Protein AF-A0A924M228-F1 (afdb_monomer)

pLDDT: mean 79.21, std 20.16, range [33.88, 98.75]

Structure (mmCIF, N/CA/C/O backbone):
data_AF-A0A924M228-F1
#
_entry.id   AF-A0A924M228-F1
#
loop_
_atom_site.group_PDB
_atom_site.id
_atom_site.type_symbol
_atom_site.label_atom_id
_atom_site.label_alt_id
_atom_site.label_comp_id
_atom_site.label_asym_id
_atom_site.label_entity_id
_atom_site.label_seq_id
_atom_site.pdbx_PDB_ins_code
_atom_site.Cartn_x
_atom_site.Cartn_y
_atom_site.Cartn_z
_atom_site.occupancy
_atom_site.B_iso_or_equiv
_atom_site.auth_seq_id
_atom_site.auth_comp_id
_atom_site.auth_asym_id
_atom_site.auth_atom_id
_atom_site.pdbx_PDB_model_num
ATOM 1 N N . MET A 1 1 ? 47.072 -22.771 59.912 1.00 39.12 1 MET A N 1
ATOM 2 C CA . MET A 1 1 ? 46.779 -22.983 58.476 1.00 39.12 1 MET A CA 1
ATOM 3 C C . MET A 1 1 ? 45.267 -23.105 58.305 1.00 39.12 1 MET A C 1
ATOM 5 O O . MET A 1 1 ? 44.681 -23.910 59.012 1.00 39.12 1 MET A O 1
ATOM 9 N N . ARG A 1 2 ? 44.695 -22.337 57.359 1.00 44.91 2 ARG A N 1
ATOM 10 C CA . ARG A 1 2 ? 43.323 -22.395 56.794 1.00 44.91 2 ARG A CA 1
ATOM 11 C C . ARG A 1 2 ? 42.196 -21.600 57.500 1.00 44.91 2 ARG A C 1
ATOM 13 O O . ARG A 1 2 ? 41.482 -22.107 58.352 1.00 44.91 2 ARG A O 1
ATOM 20 N N . ASN A 1 3 ? 42.019 -20.359 57.030 1.00 42.84 3 ASN A N 1
ATOM 21 C CA . ASN A 1 3 ? 40.818 -19.518 57.164 1.00 42.84 3 ASN A CA 1
ATOM 22 C C . ASN A 1 3 ? 39.637 -20.098 56.358 1.00 42.84 3 ASN A C 1
ATOM 24 O O . ASN A 1 3 ? 39.860 -20.484 55.205 1.00 42.84 3 ASN A O 1
ATOM 28 N N . PRO A 1 4 ? 38.385 -20.046 56.846 1.00 53.81 4 PRO A N 1
ATOM 29 C CA . PRO A 1 4 ? 37.214 -20.119 55.983 1.00 53.81 4 PRO A CA 1
ATOM 30 C C . PRO A 1 4 ? 36.785 -18.702 55.570 1.00 53.81 4 PRO A C 1
ATOM 32 O O . PRO A 1 4 ? 36.437 -17.863 56.398 1.00 53.81 4 PRO A O 1
ATOM 35 N N . LYS A 1 5 ? 36.854 -18.421 54.266 1.00 41.59 5 LYS A N 1
ATOM 36 C CA . LYS A 1 5 ? 36.328 -17.189 53.669 1.00 41.59 5 LYS A CA 1
ATOM 37 C C . LYS A 1 5 ? 34.796 -17.224 53.711 1.00 41.59 5 LYS A C 1
ATOM 39 O O . LYS A 1 5 ? 34.193 -18.188 53.246 1.00 41.59 5 LYS A O 1
ATOM 44 N N . LEU A 1 6 ? 34.198 -16.163 54.249 1.00 42.25 6 LEU A N 1
ATOM 45 C CA . LEU A 1 6 ? 32.772 -15.859 54.163 1.00 42.25 6 LEU A CA 1
ATOM 46 C C . LEU A 1 6 ? 32.436 -15.538 52.694 1.00 42.25 6 LEU A C 1
ATOM 48 O O . LEU A 1 6 ? 32.915 -14.540 52.154 1.00 42.25 6 LEU A O 1
ATOM 52 N N . THR A 1 7 ? 31.653 -16.386 52.034 1.00 47.69 7 THR A N 1
ATOM 53 C CA . THR A 1 7 ? 31.134 -16.115 50.686 1.00 47.69 7 THR A CA 1
ATOM 54 C C . THR A 1 7 ? 29.852 -15.298 50.810 1.00 47.69 7 THR A C 1
ATOM 56 O O . THR A 1 7 ? 28.835 -15.798 51.283 1.00 47.69 7 THR A O 1
ATOM 59 N N . VAL A 1 8 ? 29.907 -14.036 50.389 1.00 46.47 8 VAL A N 1
ATOM 60 C CA . VAL A 1 8 ? 28.741 -13.157 50.228 1.00 46.47 8 VAL A CA 1
ATOM 61 C C . VAL A 1 8 ? 28.020 -13.545 48.933 1.00 46.47 8 VAL A C 1
ATOM 63 O O . VAL A 1 8 ? 28.601 -13.447 47.855 1.00 46.47 8 VAL A O 1
ATOM 66 N N . PHE A 1 9 ? 26.759 -13.973 49.021 1.00 44.47 9 PHE A N 1
ATOM 67 C CA . PHE A 1 9 ? 25.868 -14.092 47.863 1.00 44.47 9 PHE A CA 1
ATOM 68 C C . PHE A 1 9 ? 25.223 -12.722 47.604 1.00 44.47 9 PHE A C 1
ATOM 70 O O . PHE A 1 9 ? 24.271 -12.341 48.282 1.00 44.47 9 PHE A O 1
ATOM 77 N N . LEU A 1 10 ? 25.745 -11.962 46.635 1.00 49.47 10 LEU A N 1
ATOM 78 C CA . LEU A 1 10 ? 25.004 -10.843 46.050 1.00 49.47 10 LEU A CA 1
ATOM 79 C C . LEU A 1 10 ? 23.907 -11.422 45.147 1.00 49.47 10 LEU A C 1
ATOM 81 O O . LEU A 1 10 ? 24.190 -11.954 44.075 1.00 49.47 10 LEU A O 1
ATOM 85 N N . GLY A 1 11 ? 22.655 -11.329 45.591 1.00 42.03 11 GLY A N 1
ATOM 86 C CA . GLY A 1 11 ? 21.488 -11.603 44.760 1.00 42.03 11 GLY A CA 1
ATOM 87 C C . GLY A 1 11 ? 21.378 -10.556 43.656 1.00 42.03 11 GLY A C 1
ATOM 88 O O . GLY A 1 11 ? 20.970 -9.425 43.907 1.00 42.03 11 GLY A O 1
ATOM 89 N N . PHE A 1 12 ? 21.760 -10.923 42.436 1.00 49.16 12 PHE A N 1
ATOM 90 C CA . PHE A 1 12 ? 21.536 -10.109 41.248 1.00 49.16 12 PHE A CA 1
ATOM 91 C C . PHE A 1 12 ? 20.177 -10.495 40.659 1.00 49.16 12 PHE A C 1
ATOM 93 O O . PHE A 1 12 ? 20.069 -11.431 39.868 1.00 49.16 12 PHE A O 1
ATOM 100 N N . THR A 1 13 ? 19.112 -9.815 41.082 1.00 49.97 13 THR A N 1
ATOM 101 C CA . THR A 1 13 ? 17.801 -9.957 40.439 1.00 49.97 13 THR A CA 1
ATOM 102 C C . THR A 1 13 ? 17.871 -9.269 39.079 1.00 49.97 13 THR A C 1
ATOM 104 O O . THR A 1 13 ? 17.661 -8.063 38.964 1.00 49.97 13 THR A O 1
ATOM 107 N N . ALA A 1 14 ? 18.207 -10.026 38.036 1.00 56.59 14 ALA A N 1
ATOM 108 C CA . ALA A 1 14 ? 18.056 -9.573 36.663 1.00 56.59 14 ALA A CA 1
ATOM 109 C C . ALA A 1 14 ? 16.555 -9.466 36.352 1.00 56.59 14 ALA A C 1
ATOM 111 O O . ALA A 1 14 ? 15.878 -10.470 36.130 1.00 56.59 14 ALA A O 1
ATOM 112 N N . LEU A 1 15 ? 16.021 -8.243 36.360 1.00 52.47 15 LEU A N 1
ATOM 113 C CA . LEU A 1 15 ? 14.708 -7.951 35.797 1.00 52.47 15 LEU A CA 1
ATOM 114 C C . LEU A 1 15 ? 14.820 -8.095 34.271 1.00 52.47 15 LEU A C 1
ATOM 116 O O . LEU A 1 15 ? 15.209 -7.161 33.574 1.00 52.47 15 LEU A O 1
ATOM 120 N N . LEU A 1 16 ? 14.537 -9.290 33.753 1.00 53.97 16 LEU A N 1
ATOM 121 C CA . LEU A 1 16 ? 14.408 -9.532 32.318 1.00 53.97 16 LEU A CA 1
ATOM 122 C C . LEU A 1 16 ? 13.168 -8.784 31.814 1.00 53.97 16 LEU A C 1
ATOM 124 O O . LEU A 1 16 ? 12.043 -9.270 31.919 1.00 53.97 16 LEU A O 1
ATOM 128 N N . ALA A 1 17 ? 13.368 -7.578 31.286 1.00 54.66 17 ALA A N 1
ATOM 129 C CA . ALA A 1 17 ? 12.351 -6.894 30.508 1.00 54.66 17 ALA A CA 1
ATOM 130 C C . ALA A 1 17 ? 12.123 -7.689 29.213 1.00 54.66 17 ALA A C 1
ATOM 132 O O . ALA A 1 17 ? 12.941 -7.661 28.294 1.00 54.66 17 ALA A O 1
ATOM 133 N N . PHE A 1 18 ? 11.013 -8.422 29.147 1.00 47.59 18 PHE A N 1
ATOM 134 C CA . PHE A 1 18 ? 10.527 -9.010 27.905 1.00 47.59 18 PHE A CA 1
ATOM 135 C C . PHE A 1 18 ? 10.001 -7.883 27.013 1.00 47.59 18 PHE A C 1
ATOM 137 O O . PHE A 1 18 ? 8.820 -7.542 27.048 1.00 47.59 18 PHE A O 1
ATOM 144 N N . PHE A 1 19 ? 10.877 -7.286 26.207 1.00 47.81 19 PHE A N 1
ATOM 145 C CA . PHE A 1 19 ? 10.437 -6.493 25.066 1.00 47.81 19 PHE A CA 1
ATOM 146 C C . PHE A 1 19 ? 9.817 -7.459 24.054 1.00 47.81 19 PHE A C 1
ATOM 148 O O . PHE A 1 19 ? 10.516 -8.085 23.260 1.00 47.81 19 PHE A O 1
ATOM 155 N N . SER A 1 20 ? 8.495 -7.635 24.110 1.00 50.59 20 SER A N 1
ATOM 156 C CA . SER A 1 20 ? 7.778 -8.254 23.000 1.00 50.59 20 SER A CA 1
ATOM 157 C C . SER A 1 20 ? 7.936 -7.311 21.812 1.00 50.59 20 SER A C 1
ATOM 159 O O . SER A 1 20 ? 7.416 -6.195 21.841 1.00 50.59 20 SER A O 1
ATOM 161 N N . ALA A 1 21 ? 8.714 -7.713 20.804 1.00 56.12 21 ALA A N 1
ATOM 162 C CA . ALA A 1 21 ? 8.741 -7.002 19.536 1.00 56.12 21 ALA A CA 1
ATOM 163 C C . ALA A 1 21 ? 7.290 -6.912 19.054 1.00 56.12 21 ALA A C 1
ATOM 165 O O . ALA A 1 21 ? 6.637 -7.944 18.873 1.00 56.12 21 ALA A O 1
ATOM 166 N N . ALA A 1 22 ? 6.759 -5.692 18.943 1.00 57.94 22 ALA A N 1
ATOM 167 C CA . ALA A 1 22 ? 5.385 -5.492 18.513 1.00 57.94 22 ALA A CA 1
ATOM 168 C C . ALA A 1 22 ? 5.188 -6.237 17.187 1.00 57.94 22 ALA A C 1
ATOM 170 O O . ALA A 1 22 ? 5.925 -6.019 16.226 1.00 57.94 22 ALA A O 1
ATOM 171 N N . ARG A 1 23 ? 4.237 -7.173 17.157 1.00 70.25 23 ARG A N 1
ATOM 172 C CA . ARG A 1 23 ? 3.981 -7.969 15.960 1.00 70.25 23 ARG A CA 1
ATOM 173 C C . ARG A 1 23 ? 3.503 -7.036 14.848 1.00 70.25 23 ARG A C 1
ATOM 175 O O . ARG A 1 23 ? 2.626 -6.207 15.080 1.00 70.25 23 ARG A O 1
ATOM 182 N N . ALA A 1 24 ? 4.055 -7.203 13.648 1.00 83.50 24 ALA A N 1
ATOM 183 C CA . ALA A 1 24 ? 3.569 -6.483 12.483 1.00 83.50 24 ALA A CA 1
ATOM 184 C C . ALA A 1 24 ? 2.107 -6.866 12.186 1.00 83.50 24 ALA A C 1
ATOM 186 O O . ALA A 1 24 ? 1.751 -8.047 12.122 1.00 83.50 24 ALA A O 1
ATOM 187 N N . GLU A 1 25 ? 1.275 -5.853 11.994 1.00 90.44 25 GLU A N 1
ATOM 188 C CA . GLU A 1 25 ? -0.132 -5.960 11.635 1.00 90.44 25 GLU A CA 1
ATOM 189 C C . GLU A 1 25 ? -0.312 -5.547 10.178 1.00 90.44 25 GLU A C 1
ATOM 191 O O . GLU A 1 25 ? 0.316 -4.599 9.715 1.00 90.44 25 GLU A O 1
ATOM 196 N N . THR A 1 26 ? -1.157 -6.273 9.451 1.00 92.88 26 THR A N 1
ATOM 197 C CA . THR A 1 26 ? -1.375 -6.083 8.013 1.00 92.88 26 THR A CA 1
ATOM 198 C C . THR A 1 26 ? -2.830 -5.739 7.754 1.00 92.88 26 THR A C 1
ATOM 200 O O . THR A 1 26 ? -3.731 -6.400 8.270 1.00 92.88 26 THR A O 1
ATOM 203 N N . TYR A 1 27 ? -3.066 -4.737 6.917 1.00 97.31 27 TYR A N 1
ATOM 204 C CA . TYR A 1 27 ? -4.391 -4.327 6.472 1.00 97.31 27 TYR A CA 1
ATOM 205 C C . TYR A 1 27 ? -4.383 -4.209 4.956 1.00 97.31 27 TYR A C 1
ATOM 207 O O . TYR A 1 27 ? -3.428 -3.675 4.400 1.00 97.31 27 TYR A O 1
ATOM 215 N N . THR A 1 28 ? -5.432 -4.681 4.287 1.00 98.06 28 THR A N 1
ATOM 216 C CA . THR A 1 28 ? -5.554 -4.572 2.827 1.00 98.06 28 THR A CA 1
ATOM 217 C C . THR A 1 28 ? -6.949 -4.113 2.424 1.00 98.06 28 THR A C 1
ATOM 219 O O . THR A 1 28 ? -7.928 -4.355 3.136 1.00 98.06 28 THR A O 1
ATOM 222 N N . GLY A 1 29 ? -7.042 -3.393 1.309 1.00 98.31 29 GLY A N 1
ATOM 223 C CA . GLY A 1 29 ? -8.293 -2.822 0.829 1.00 98.31 29 GLY A CA 1
ATOM 224 C C . GLY A 1 29 ? -8.189 -2.225 -0.567 1.00 98.31 29 GLY A C 1
ATOM 225 O O . GLY A 1 29 ? -7.194 -2.409 -1.267 1.00 98.31 29 GLY A O 1
ATOM 226 N N . LYS A 1 30 ? -9.234 -1.492 -0.954 1.00 98.44 30 LYS A N 1
ATOM 227 C CA . LYS A 1 30 ? -9.342 -0.809 -2.248 1.00 98.44 30 LYS A CA 1
ATOM 228 C C . LYS A 1 30 ? -9.487 0.700 -2.044 1.00 98.44 30 LYS A C 1
ATOM 230 O O . LYS A 1 30 ? -10.071 1.133 -1.046 1.00 98.44 30 LYS A O 1
ATOM 235 N N . LEU A 1 31 ? -8.969 1.472 -2.995 1.00 98.25 31 LEU A N 1
ATOM 236 C CA . LEU A 1 31 ? -9.262 2.896 -3.139 1.00 98.25 31 LEU A CA 1
ATOM 237 C C . LEU A 1 31 ? -10.595 3.052 -3.869 1.00 98.25 31 LEU A C 1
ATOM 239 O O . LEU A 1 31 ? -10.777 2.545 -4.977 1.00 98.25 31 LEU A O 1
ATOM 243 N N . GLU A 1 32 ? -11.541 3.736 -3.235 1.00 98.12 32 GLU A N 1
ATOM 244 C CA . GLU A 1 32 ? -12.891 3.907 -3.757 1.00 98.12 32 GLU A CA 1
ATOM 245 C C . GLU A 1 32 ? -12.871 4.664 -5.097 1.00 98.12 32 GLU A C 1
ATOM 247 O O . GLU A 1 32 ? -12.205 5.691 -5.259 1.00 98.12 32 GLU A O 1
ATOM 252 N N . GLY A 1 33 ? -13.609 4.132 -6.077 1.00 96.94 33 GLY A N 1
ATOM 253 C CA . GLY A 1 33 ? -13.699 4.699 -7.425 1.00 96.94 33 GLY A CA 1
ATOM 254 C C . GLY A 1 33 ? -12.495 4.423 -8.332 1.00 96.94 33 GLY A C 1
ATOM 255 O O . GLY A 1 33 ? -12.364 5.086 -9.357 1.00 96.94 33 GLY A O 1
ATOM 256 N N . THR A 1 34 ? -11.619 3.476 -7.979 1.00 96.38 34 THR A N 1
ATOM 257 C CA . THR A 1 34 ? -10.430 3.117 -8.773 1.00 96.38 34 THR A CA 1
ATOM 258 C C . THR A 1 34 ? -10.209 1.603 -8.804 1.00 96.38 34 THR A C 1
ATOM 260 O O . THR A 1 34 ? -10.791 0.868 -8.005 1.00 96.38 34 THR A O 1
ATOM 263 N N . ASP A 1 35 ? -9.300 1.147 -9.668 1.00 95.81 35 ASP A N 1
ATOM 264 C CA . ASP A 1 35 ? -8.780 -0.228 -9.654 1.00 95.81 35 ASP A CA 1
ATOM 265 C C . ASP A 1 35 ? -7.617 -0.432 -8.666 1.00 95.81 35 ASP A C 1
ATOM 267 O O . ASP A 1 35 ? -7.061 -1.531 -8.575 1.00 95.81 35 ASP A O 1
ATOM 271 N N . ALA A 1 36 ? -7.239 0.614 -7.925 1.00 97.81 36 ALA A N 1
ATOM 272 C CA . ALA A 1 36 ? -6.076 0.597 -7.059 1.00 97.81 36 ALA A CA 1
ATOM 273 C C . ALA A 1 36 ? -6.353 -0.086 -5.716 1.00 97.81 36 ALA A C 1
ATOM 275 O O . ALA A 1 36 ? -7.374 0.129 -5.051 1.00 97.81 36 ALA A O 1
ATOM 276 N N . PHE A 1 37 ? -5.405 -0.922 -5.304 1.00 98.44 37 PHE A N 1
ATOM 277 C CA . PHE A 1 37 ? -5.397 -1.598 -4.014 1.00 98.44 37 PHE A CA 1
ATOM 278 C C . PHE A 1 37 ? -4.428 -0.905 -3.077 1.00 98.44 37 PHE A C 1
ATOM 280 O O . PHE A 1 37 ? -3.433 -0.341 -3.516 1.00 98.44 37 PHE A O 1
ATOM 287 N N . ILE A 1 38 ? -4.695 -1.009 -1.781 1.00 98.62 38 ILE A N 1
ATOM 288 C CA . ILE A 1 38 ? -3.854 -0.450 -0.730 1.00 98.62 38 ILE A CA 1
ATOM 289 C C . ILE A 1 38 ? -3.538 -1.513 0.317 1.00 98.62 38 ILE A C 1
ATOM 291 O O . ILE A 1 38 ? -4.420 -2.266 0.736 1.00 98.62 38 ILE A O 1
ATOM 295 N N . ALA A 1 39 ? -2.286 -1.548 0.761 1.00 97.75 39 ALA A N 1
ATOM 296 C CA . ALA A 1 39 ? -1.853 -2.282 1.936 1.00 97.75 39 ALA A CA 1
ATOM 297 C C . ALA A 1 39 ? -1.230 -1.329 2.957 1.00 97.75 39 ALA A C 1
ATOM 299 O O . ALA A 1 39 ? -0.458 -0.442 2.598 1.00 97.75 39 ALA A O 1
ATOM 300 N N . VAL A 1 40 ? -1.549 -1.536 4.232 1.00 97.19 40 VAL A N 1
ATOM 301 C CA . VAL A 1 40 ? -0.972 -0.807 5.365 1.00 97.19 40 VAL A CA 1
ATOM 302 C C . VAL A 1 40 ? -0.352 -1.826 6.306 1.00 97.19 40 VAL A C 1
ATOM 304 O O . VAL A 1 40 ? -1.044 -2.736 6.762 1.00 97.19 40 VAL A O 1
ATOM 307 N N . ILE A 1 41 ? 0.936 -1.675 6.599 1.00 93.44 41 ILE A N 1
ATOM 308 C CA . ILE A 1 41 ? 1.654 -2.498 7.569 1.00 93.44 41 ILE A CA 1
ATOM 309 C C . ILE A 1 41 ? 2.049 -1.625 8.753 1.00 93.44 41 ILE A C 1
ATOM 311 O O . ILE A 1 41 ? 2.647 -0.565 8.568 1.00 93.44 41 ILE A O 1
ATOM 315 N N . THR A 1 42 ? 1.728 -2.064 9.968 1.00 91.31 42 THR A N 1
ATOM 316 C CA . THR A 1 42 ? 2.083 -1.343 11.197 1.00 91.31 42 THR A CA 1
ATOM 317 C C . THR A 1 42 ? 2.904 -2.217 12.127 1.00 91.31 42 THR A C 1
ATOM 319 O O . THR A 1 42 ? 2.551 -3.373 12.331 1.00 91.31 42 THR A O 1
ATOM 322 N N . SER A 1 43 ? 3.953 -1.672 12.736 1.00 87.69 43 SER A N 1
ATOM 323 C CA . SER A 1 43 ? 4.775 -2.356 13.741 1.00 87.69 43 SER A CA 1
ATOM 324 C C . SER A 1 43 ? 5.252 -1.337 14.773 1.00 87.69 43 SER A C 1
ATOM 326 O O . SER A 1 43 ? 5.968 -0.404 14.422 1.00 87.69 43 SER A O 1
ATOM 328 N N . ALA A 1 44 ? 4.831 -1.468 16.033 1.00 87.12 44 ALA A N 1
ATOM 329 C CA . ALA A 1 44 ? 5.005 -0.422 17.049 1.00 87.12 44 ALA A CA 1
ATOM 330 C C . ALA A 1 44 ? 4.478 0.946 16.554 1.00 87.12 44 ALA A C 1
ATOM 332 O O . ALA A 1 44 ? 3.301 1.057 16.215 1.00 87.12 44 ALA A O 1
ATOM 333 N N . ASP A 1 45 ? 5.328 1.973 16.494 1.00 87.56 45 ASP A N 1
ATOM 334 C CA . ASP A 1 45 ? 5.004 3.297 15.955 1.00 87.56 45 ASP A CA 1
ATOM 335 C C . ASP A 1 45 ? 5.269 3.414 14.447 1.00 87.56 45 ASP A C 1
ATOM 337 O O . ASP A 1 45 ? 5.090 4.481 13.879 1.00 87.56 45 ASP A O 1
ATOM 341 N N . ARG A 1 46 ? 5.708 2.355 13.768 1.00 89.00 46 ARG A N 1
ATOM 342 C CA . ARG A 1 46 ? 6.122 2.387 12.360 1.00 89.00 46 ARG A CA 1
ATOM 343 C C . ARG A 1 46 ? 4.962 2.031 11.447 1.00 89.00 46 ARG A C 1
ATOM 345 O O . ARG A 1 46 ? 4.253 1.057 11.702 1.00 89.00 46 ARG A O 1
ATOM 352 N N . VAL A 1 47 ? 4.806 2.784 10.361 1.00 92.69 47 VAL A N 1
ATOM 353 C CA . VAL A 1 47 ? 3.759 2.573 9.357 1.00 92.69 47 VAL A CA 1
ATOM 354 C C . VAL A 1 47 ? 4.364 2.579 7.960 1.00 92.69 47 VAL A C 1
ATOM 356 O O . VAL A 1 47 ? 5.103 3.491 7.585 1.00 92.69 47 VAL A O 1
ATOM 359 N N . VAL A 1 48 ? 4.004 1.564 7.183 1.00 93.50 48 VAL A N 1
ATOM 360 C CA . VAL A 1 48 ? 4.304 1.458 5.758 1.00 93.50 48 VAL A CA 1
ATOM 361 C C . VAL A 1 48 ? 3.001 1.342 5.006 1.00 93.50 48 VAL A C 1
ATOM 363 O O . VAL A 1 48 ? 2.134 0.560 5.392 1.00 93.50 48 VAL A O 1
ATOM 366 N N . ILE A 1 49 ? 2.864 2.112 3.935 1.00 96.50 49 ILE A N 1
ATOM 367 C CA . ILE A 1 49 ? 1.690 2.049 3.071 1.00 96.50 49 ILE A CA 1
ATOM 368 C C . ILE A 1 49 ? 2.172 1.853 1.648 1.00 96.50 49 ILE A C 1
ATOM 370 O O . ILE A 1 49 ? 3.106 2.521 1.209 1.00 96.50 49 ILE A O 1
ATOM 374 N N . TYR A 1 50 ? 1.528 0.942 0.937 1.00 96.75 50 TYR A N 1
ATOM 375 C CA . TYR A 1 50 ? 1.715 0.774 -0.491 1.00 96.75 50 TYR A CA 1
ATOM 376 C C . TYR A 1 50 ? 0.360 0.804 -1.175 1.00 96.75 50 TYR A C 1
ATOM 378 O O . TYR A 1 50 ? -0.579 0.157 -0.711 1.00 96.75 50 TYR A O 1
ATOM 386 N N . THR A 1 51 ? 0.260 1.542 -2.272 1.00 97.88 51 THR A N 1
ATOM 387 C CA . THR A 1 51 ? -0.907 1.510 -3.150 1.00 97.88 51 THR A CA 1
ATOM 388 C C . THR A 1 51 ? -0.475 1.297 -4.590 1.00 97.88 51 THR A C 1
ATOM 390 O O . THR A 1 51 ? 0.558 1.826 -4.990 1.00 97.88 51 THR A O 1
ATOM 393 N N . CYS A 1 52 ? -1.228 0.508 -5.357 1.00 96.81 52 CYS A N 1
ATOM 394 C CA . CYS A 1 52 ? -0.982 0.311 -6.784 1.00 96.81 52 CYS A CA 1
ATOM 395 C C . CYS A 1 52 ? -2.240 -0.112 -7.543 1.00 96.81 52 CYS A C 1
ATOM 397 O O . CYS A 1 52 ? -3.120 -0.765 -6.982 1.00 96.81 52 CYS A O 1
ATOM 399 N N . ASP A 1 53 ? -2.302 0.218 -8.832 1.00 95.31 53 ASP A N 1
ATOM 400 C CA . ASP A 1 53 ? -3.352 -0.227 -9.763 1.00 95.31 53 ASP A CA 1
ATOM 401 C C . ASP A 1 53 ? -2.952 -1.467 -10.583 1.00 95.31 53 ASP A C 1
ATOM 403 O O . ASP A 1 53 ? -3.758 -2.013 -11.335 1.00 95.31 53 ASP A O 1
ATOM 407 N N . GLY A 1 54 ? -1.711 -1.936 -10.423 1.00 91.00 54 GLY A N 1
ATOM 408 C CA . GLY A 1 54 ? -1.132 -3.022 -11.212 1.00 91.00 54 GLY A CA 1
ATOM 409 C C . GLY A 1 54 ? -0.771 -2.633 -12.647 1.00 91.00 54 GLY A C 1
ATOM 410 O O . GLY A 1 54 ? -0.545 -3.515 -13.473 1.00 91.00 54 GLY A O 1
ATOM 411 N N . GLN A 1 55 ? -0.769 -1.337 -12.951 1.00 89.56 55 GLN A N 1
ATOM 412 C CA . GLN A 1 55 ? -0.516 -0.770 -14.266 1.00 89.56 55 GLN A CA 1
ATOM 413 C C . GLN A 1 55 ? 0.461 0.406 -14.142 1.00 89.56 55 GLN A C 1
ATOM 415 O O . GLN A 1 55 ? 1.672 0.192 -14.101 1.00 89.56 55 GLN A O 1
ATOM 420 N N . ASN A 1 56 ? -0.057 1.633 -14.055 1.00 90.00 56 ASN A N 1
ATOM 421 C CA . ASN A 1 56 ? 0.711 2.868 -14.214 1.00 90.00 56 ASN A CA 1
ATOM 422 C C . ASN A 1 56 ? 0.777 3.696 -12.928 1.00 90.00 56 ASN A C 1
ATOM 424 O O . ASN A 1 56 ? 1.337 4.787 -12.936 1.00 90.00 56 ASN A O 1
ATOM 428 N N . PHE A 1 57 ? 0.201 3.200 -11.834 1.00 94.06 57 PHE A N 1
ATOM 429 C CA . PHE A 1 57 ? 0.182 3.878 -10.551 1.00 94.06 57 PHE A CA 1
ATOM 430 C C . PHE A 1 57 ? 0.725 2.964 -9.455 1.00 94.06 57 PHE A C 1
ATOM 432 O O . PHE A 1 57 ? 0.274 1.829 -9.273 1.00 94.06 57 PHE A O 1
ATOM 439 N N . ALA A 1 58 ? 1.704 3.468 -8.708 1.00 95.25 58 ALA A N 1
ATOM 440 C CA . ALA A 1 58 ? 2.278 2.800 -7.553 1.00 95.25 58 ALA A CA 1
ATOM 441 C C . ALA A 1 58 ? 2.895 3.838 -6.618 1.00 95.25 58 ALA A C 1
ATOM 443 O O . ALA A 1 58 ? 3.669 4.670 -7.072 1.00 95.25 58 ALA A O 1
ATOM 444 N N . GLN A 1 59 ? 2.568 3.786 -5.329 1.00 95.81 59 GLN A N 1
ATOM 445 C CA . GLN A 1 59 ? 3.056 4.756 -4.353 1.00 95.81 59 GLN A CA 1
ATOM 446 C C . GLN A 1 59 ? 3.408 4.100 -3.023 1.00 95.81 59 GLN A C 1
ATOM 448 O O . GLN A 1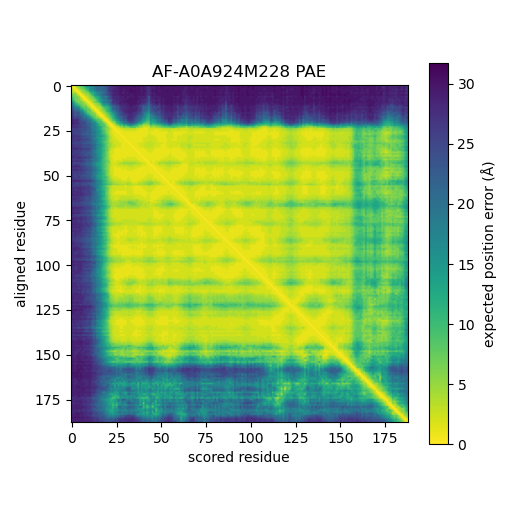 59 ? 2.626 3.315 -2.481 1.00 95.81 59 GLN A O 1
ATOM 453 N N . TRP A 1 60 ? 4.582 4.450 -2.488 1.00 94.31 60 TRP A N 1
ATOM 454 C CA . TRP A 1 60 ? 5.084 3.973 -1.197 1.00 94.31 60 TRP A CA 1
ATOM 455 C C . TRP A 1 60 ? 5.171 5.107 -0.189 1.00 94.31 60 TRP A C 1
ATOM 457 O O . TRP A 1 60 ? 5.793 6.135 -0.452 1.00 94.31 60 TRP A O 1
ATOM 467 N N . PHE A 1 61 ? 4.659 4.870 1.011 1.00 94.88 61 PHE A N 1
ATOM 468 C CA . PHE A 1 61 ? 4.702 5.809 2.123 1.00 94.88 61 PHE A CA 1
ATOM 469 C C . PHE A 1 61 ? 5.440 5.184 3.303 1.00 94.88 61 PHE A C 1
ATOM 471 O O . PHE A 1 61 ? 5.272 4.000 3.613 1.00 94.88 61 PHE A O 1
ATOM 478 N N . ARG A 1 62 ? 6.228 6.015 3.982 1.00 92.19 62 ARG A N 1
ATOM 479 C CA . ARG A 1 62 ? 6.985 5.690 5.193 1.00 92.19 62 ARG A CA 1
ATOM 480 C C . ARG A 1 62 ? 6.614 6.694 6.266 1.00 92.19 62 ARG A C 1
ATOM 482 O O . ARG A 1 62 ? 6.766 7.891 6.049 1.00 92.19 62 ARG A O 1
ATOM 489 N N . ALA A 1 63 ? 6.142 6.223 7.413 1.00 91.25 63 ALA A N 1
ATOM 490 C CA . ALA A 1 63 ? 5.710 7.112 8.481 1.00 91.25 63 ALA A CA 1
ATOM 491 C C . ALA A 1 63 ? 5.984 6.545 9.876 1.00 91.25 63 ALA A C 1
ATOM 493 O O . ALA A 1 63 ? 6.115 5.333 10.070 1.00 91.25 63 ALA A O 1
ATOM 494 N N . ARG A 1 64 ? 5.999 7.449 10.860 1.00 90.38 64 ARG A N 1
ATOM 495 C CA . ARG A 1 64 ? 5.796 7.110 12.269 1.00 90.38 64 ARG A CA 1
ATOM 496 C C . ARG A 1 64 ? 4.425 7.605 12.719 1.00 90.38 64 ARG A C 1
ATOM 498 O O . ARG A 1 64 ? 4.049 8.737 12.422 1.00 90.38 64 ARG A O 1
ATOM 505 N N . LEU A 1 65 ? 3.689 6.778 13.450 1.00 88.94 65 LEU A N 1
ATOM 506 C CA . LEU A 1 65 ? 2.398 7.104 14.040 1.00 88.94 65 LEU A CA 1
ATOM 507 C C . LEU A 1 65 ? 2.603 7.935 15.313 1.00 88.94 65 LEU A C 1
ATOM 509 O O . LEU A 1 65 ? 2.465 7.444 16.430 1.00 88.94 65 LEU A O 1
ATOM 513 N N . VAL A 1 66 ? 2.969 9.201 15.125 1.00 89.12 66 VAL A N 1
ATOM 514 C CA . VAL A 1 66 ? 3.157 10.176 16.214 1.00 89.12 66 VAL A CA 1
ATOM 515 C C . VAL A 1 66 ? 1.873 10.940 16.551 1.00 89.12 66 VAL A C 1
ATOM 517 O O . VAL A 1 66 ? 1.750 11.497 17.638 1.00 89.12 66 VAL A O 1
ATOM 520 N N . SER A 1 67 ? 0.906 10.951 15.632 1.00 88.75 67 SER A N 1
ATOM 521 C CA . SER A 1 67 ? -0.390 11.620 15.762 1.00 88.75 67 SER A CA 1
ATOM 522 C C . SER A 1 67 ? -1.496 10.821 15.068 1.00 88.75 67 SER A C 1
ATOM 524 O O . SER A 1 67 ? -1.230 9.950 14.240 1.00 88.75 67 SER A O 1
ATOM 526 N N . SER A 1 68 ? -2.752 11.120 15.411 1.00 90.62 68 SER A N 1
ATOM 527 C CA . SER A 1 68 ? -3.939 10.585 14.737 1.00 90.62 68 SER A CA 1
ATOM 528 C C . SER A 1 68 ? -4.884 11.743 14.372 1.00 90.62 68 SER A C 1
ATOM 530 O O . SER A 1 68 ? -5.281 12.481 15.276 1.00 90.62 68 SER A O 1
ATOM 532 N N . PRO A 1 69 ? -5.265 11.917 13.091 1.00 95.25 69 PRO A N 1
ATOM 533 C CA . PRO A 1 69 ? -4.902 11.065 11.959 1.00 95.25 69 PRO A CA 1
ATOM 534 C C . PRO A 1 69 ? -3.397 11.114 11.640 1.00 95.25 69 PRO A C 1
ATOM 536 O O . PRO A 1 69 ? -2.713 12.095 11.925 1.00 95.25 69 PRO A O 1
ATOM 539 N N . LEU A 1 70 ? -2.893 10.018 11.074 1.00 96.81 70 LEU A N 1
ATOM 540 C CA . LEU A 1 70 ? -1.611 9.994 10.385 1.00 96.81 70 LEU A CA 1
ATOM 541 C C . LEU A 1 70 ? -1.739 10.858 9.132 1.00 96.81 70 LEU A C 1
ATOM 543 O O . LEU A 1 70 ? -2.688 10.674 8.371 1.00 96.81 70 LEU A O 1
ATOM 547 N N . GLU A 1 71 ? -0.766 11.727 8.899 1.00 97.25 71 GLU A N 1
ATOM 548 C CA . GLU A 1 71 ? -0.603 12.480 7.658 1.00 97.25 71 GLU A CA 1
ATOM 549 C C . GLU A 1 71 ? 0.781 12.167 7.097 1.00 97.25 71 GLU A C 1
ATOM 551 O O . GLU A 1 71 ? 1.778 12.223 7.820 1.00 97.25 71 GLU A O 1
ATOM 556 N N . VAL A 1 72 ? 0.846 11.768 5.830 1.00 96.81 72 VAL A N 1
ATOM 557 C CA . VAL A 1 72 ? 2.093 11.316 5.210 1.00 96.81 72 VAL A CA 1
ATOM 558 C C . VAL A 1 72 ? 2.107 11.643 3.721 1.00 96.81 72 VAL A C 1
ATOM 560 O O . VAL A 1 72 ? 1.070 11.637 3.057 1.00 96.81 72 VAL A O 1
ATOM 563 N N . VAL A 1 73 ? 3.297 11.934 3.204 1.00 96.88 73 VAL A N 1
ATOM 564 C CA . VAL A 1 73 ? 3.566 12.113 1.773 1.00 96.88 73 VAL A CA 1
ATOM 565 C C . VAL A 1 73 ? 4.293 10.872 1.259 1.00 96.88 73 VAL A C 1
ATOM 567 O O . VAL A 1 73 ? 5.033 10.230 2.013 1.00 96.88 73 VAL A O 1
ATOM 570 N N . SER A 1 74 ? 4.045 10.491 0.010 1.00 95.75 74 SER A N 1
ATOM 571 C CA . SER A 1 74 ? 4.757 9.400 -0.646 1.00 95.75 74 SER A CA 1
ATOM 572 C C . SER A 1 74 ? 6.260 9.670 -0.691 1.00 95.75 74 SER A C 1
ATOM 574 O O . SER A 1 74 ? 6.729 10.796 -0.540 1.00 95.75 74 SER A O 1
ATOM 576 N N .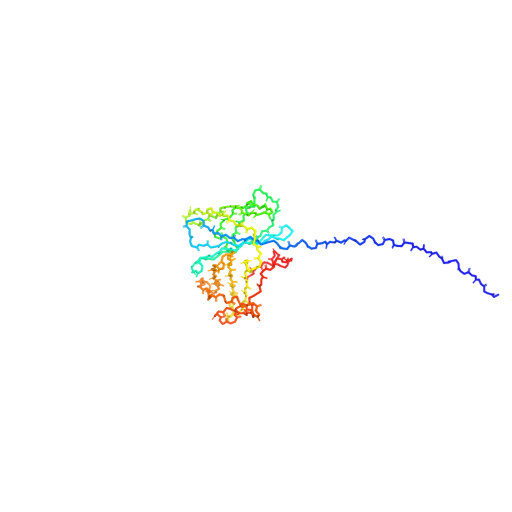 THR A 1 75 ? 7.035 8.604 -0.866 1.00 91.44 75 THR A N 1
ATOM 577 C CA . THR A 1 75 ? 8.504 8.661 -0.846 1.00 91.44 75 THR A CA 1
ATOM 578 C C . THR A 1 75 ? 9.060 9.553 -1.963 1.00 91.44 75 THR A C 1
ATOM 580 O O . THR A 1 75 ? 10.108 10.160 -1.771 1.00 91.44 75 THR A O 1
ATOM 583 N N . ASP A 1 76 ? 8.362 9.652 -3.096 1.00 90.00 76 ASP A N 1
ATOM 584 C CA . ASP A 1 76 ? 8.697 10.545 -4.215 1.00 90.00 76 ASP A CA 1
ATOM 585 C C . ASP A 1 76 ? 8.192 11.990 -4.034 1.00 90.00 76 ASP A C 1
ATOM 587 O O . ASP A 1 76 ? 8.624 12.881 -4.758 1.00 90.00 76 ASP A O 1
ATOM 591 N N . GLY A 1 77 ? 7.342 12.253 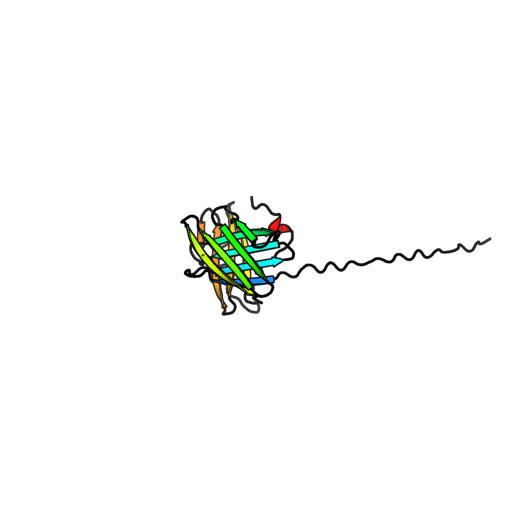-3.036 1.00 92.94 77 GLY A N 1
ATOM 592 C CA . GLY A 1 77 ? 6.823 13.585 -2.732 1.00 92.94 77 GLY A CA 1
ATOM 593 C C . GLY A 1 77 ? 5.512 13.962 -3.432 1.00 92.94 77 GLY A C 1
ATOM 594 O O . GLY A 1 77 ? 4.977 15.027 -3.123 1.00 92.94 77 GLY A O 1
ATOM 595 N N . GLU A 1 78 ? 4.982 13.118 -4.319 1.00 91.69 78 GLU A N 1
ATOM 596 C CA . GLU A 1 78 ? 3.886 13.491 -5.227 1.00 91.69 78 GLU A CA 1
ATOM 597 C C . GLU A 1 78 ? 2.496 13.335 -4.588 1.00 91.69 78 GLU A C 1
ATOM 599 O O . GLU A 1 78 ? 1.595 14.157 -4.745 1.00 91.69 78 GLU A O 1
ATOM 604 N N . VAL A 1 79 ? 2.289 12.279 -3.803 1.00 96.38 79 VAL A N 1
ATOM 605 C CA . VAL A 1 79 ? 0.960 11.895 -3.319 1.00 96.38 79 VAL A CA 1
ATOM 606 C C . VAL A 1 79 ? 0.856 12.083 -1.813 1.00 96.38 79 VAL A C 1
ATOM 608 O O . VAL A 1 79 ? 1.763 11.746 -1.055 1.00 96.38 79 VAL A O 1
ATOM 611 N N . LYS A 1 80 ? -0.285 12.596 -1.343 1.00 98.25 80 LYS A N 1
ATOM 612 C CA . LYS A 1 80 ? -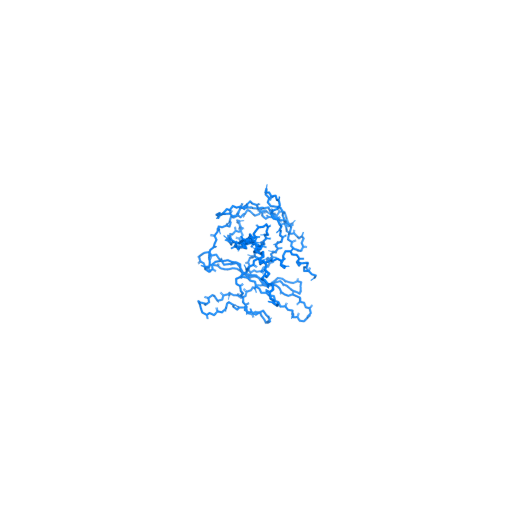0.562 12.757 0.093 1.00 98.25 80 LYS A CA 1
ATOM 613 C C . LYS A 1 80 ? -1.592 11.741 0.557 1.00 98.25 80 LYS A C 1
ATOM 615 O O . LYS A 1 80 ? -2.512 11.386 -0.178 1.00 98.25 80 LYS A O 1
ATOM 620 N N . LEU A 1 81 ? -1.472 11.305 1.803 1.00 98.44 81 LEU A N 1
ATOM 621 C CA . LEU A 1 81 ? -2.401 10.370 2.419 1.00 98.44 81 LEU A CA 1
ATOM 622 C C . LEU A 1 81 ? -2.691 10.772 3.862 1.00 98.44 81 LEU A C 1
ATOM 624 O O . LEU A 1 81 ? -1.780 11.095 4.626 1.00 98.44 81 LEU A O 1
ATOM 628 N N . THR A 1 82 ? -3.966 10.693 4.245 1.00 98.44 82 THR A N 1
ATOM 629 C CA . THR A 1 82 ? -4.379 10.717 5.653 1.00 98.44 82 THR A CA 1
ATOM 630 C C . THR A 1 82 ? -4.952 9.369 6.064 1.00 98.44 82 THR A C 1
ATOM 632 O O . THR A 1 82 ? -5.624 8.713 5.268 1.00 98.44 82 THR A O 1
ATOM 635 N N . ALA A 1 83 ? -4.689 8.927 7.295 1.00 98.38 83 ALA A N 1
ATOM 636 C CA . ALA A 1 83 ? -5.180 7.647 7.800 1.00 98.38 83 ALA A CA 1
ATOM 637 C C . ALA A 1 83 ? -5.523 7.678 9.292 1.00 98.38 83 ALA A C 1
ATOM 639 O O . ALA A 1 83 ? -4.804 8.233 10.117 1.00 98.38 83 ALA A O 1
ATOM 640 N N . ARG A 1 84 ? -6.599 6.986 9.662 1.00 98.19 84 ARG A N 1
ATOM 641 C CA . ARG A 1 84 ? -6.901 6.577 11.035 1.00 98.19 84 ARG A CA 1
ATOM 642 C C . ARG A 1 84 ? -6.718 5.075 11.143 1.00 98.19 84 ARG A C 1
ATOM 644 O O . ARG A 1 84 ? -7.361 4.317 10.416 1.00 98.19 84 ARG A O 1
ATOM 651 N N . ILE A 1 85 ? -5.846 4.669 12.056 1.00 96.06 85 ILE A N 1
ATOM 652 C CA . ILE A 1 85 ? -5.454 3.278 12.269 1.00 96.06 85 ILE A CA 1
ATOM 653 C C . ILE A 1 85 ? -6.136 2.774 13.541 1.00 96.06 85 ILE A C 1
ATOM 655 O O . ILE A 1 85 ? -6.045 3.398 14.596 1.00 96.06 85 ILE A O 1
ATOM 659 N N . SER A 1 86 ? -6.827 1.645 13.433 1.00 94.44 86 SER A N 1
ATOM 660 C CA . SER A 1 86 ? -7.418 0.912 14.554 1.00 94.44 86 SER A CA 1
ATOM 661 C C . SER A 1 86 ? -7.033 -0.562 14.468 1.00 94.44 86 SER A C 1
ATOM 663 O O . SER A 1 86 ? -6.544 -1.019 13.440 1.00 94.44 86 SER A O 1
ATOM 665 N N . THR A 1 87 ? -7.335 -1.337 15.509 1.00 91.06 87 THR A N 1
ATOM 666 C CA . THR A 1 87 ? -7.007 -2.771 15.568 1.00 91.06 87 THR A CA 1
ATOM 667 C C . THR A 1 87 ? -7.703 -3.633 14.513 1.00 91.06 87 THR A C 1
ATOM 669 O O . THR A 1 87 ? -7.305 -4.775 14.311 1.00 91.06 87 THR A O 1
ATOM 672 N N . ARG A 1 88 ? -8.765 -3.147 13.857 1.00 94.19 88 ARG A N 1
ATOM 673 C CA . ARG A 1 88 ? -9.542 -3.926 12.868 1.00 94.19 88 ARG A CA 1
ATOM 674 C C . ARG A 1 88 ? -9.529 -3.326 11.467 1.00 94.19 88 ARG A C 1
ATOM 676 O O . ARG A 1 88 ? -9.819 -4.027 10.500 1.00 94.19 88 ARG A O 1
ATOM 683 N N . LEU A 1 89 ? -9.241 -2.036 11.370 1.00 96.75 89 LEU A N 1
ATOM 684 C CA . LEU A 1 89 ? -9.468 -1.244 10.172 1.00 96.75 89 LEU A CA 1
ATOM 685 C C . LEU A 1 89 ? -8.494 -0.071 10.131 1.00 96.75 89 LEU A C 1
ATOM 687 O O . LEU A 1 89 ? -8.337 0.642 11.126 1.00 96.75 89 LEU A O 1
ATOM 691 N N . VAL A 1 90 ? -7.947 0.182 8.949 1.00 98.44 90 VAL A N 1
ATOM 692 C CA . VAL A 1 90 ? -7.383 1.479 8.581 1.00 98.44 90 VAL A CA 1
ATOM 693 C C . VAL A 1 90 ? -8.330 2.142 7.592 1.00 98.44 90 VAL A C 1
ATOM 695 O O . VAL A 1 90 ? -8.767 1.521 6.627 1.00 98.44 90 VAL A O 1
ATOM 698 N N . SER A 1 91 ? -8.675 3.397 7.842 1.00 98.62 91 SER A N 1
ATOM 699 C CA . SER A 1 91 ? -9.506 4.197 6.936 1.00 98.62 91 SER A CA 1
ATOM 700 C C . SER A 1 91 ? -8.840 5.531 6.678 1.00 98.62 91 SER A C 1
ATOM 702 O O . SER A 1 91 ? -8.133 6.037 7.551 1.00 98.62 91 SER A O 1
ATOM 704 N N . GLY A 1 92 ? -9.057 6.102 5.505 1.00 98.56 92 GLY A N 1
ATOM 705 C CA . GLY A 1 92 ? -8.350 7.311 5.134 1.00 98.56 92 GLY A CA 1
ATOM 706 C C . GLY A 1 92 ? -8.689 7.798 3.744 1.00 98.56 92 GLY A C 1
ATOM 707 O O . GLY A 1 92 ? -9.646 7.332 3.125 1.00 98.56 92 GLY A O 1
ATOM 708 N N . THR A 1 93 ? -7.868 8.728 3.276 1.00 98.75 93 THR A N 1
ATOM 709 C CA . THR A 1 93 ? -8.037 9.378 1.984 1.00 98.75 93 THR A CA 1
ATOM 710 C C . THR A 1 93 ? -6.681 9.583 1.327 1.00 98.75 93 THR A C 1
ATOM 712 O O . THR A 1 93 ? -5.746 10.062 1.969 1.00 98.75 93 THR A O 1
ATOM 715 N N . LEU A 1 94 ? -6.594 9.229 0.048 1.00 98.56 94 LEU A N 1
ATOM 716 C CA . LEU A 1 94 ? -5.478 9.529 -0.838 1.00 98.56 94 LEU A CA 1
ATOM 717 C C . LEU A 1 94 ? -5.794 10.793 -1.647 1.00 98.56 94 LEU A C 1
ATOM 719 O O . LEU A 1 94 ? -6.903 10.928 -2.165 1.00 98.56 94 LEU A O 1
ATOM 723 N N . PHE A 1 95 ? -4.820 11.687 -1.772 1.00 98.19 95 PHE A N 1
ATOM 724 C CA . PHE A 1 95 ? -4.914 12.932 -2.527 1.00 98.19 95 PHE A CA 1
ATOM 725 C C . PHE A 1 95 ? -3.840 12.920 -3.611 1.00 98.19 95 PHE A C 1
ATOM 727 O O . PHE A 1 95 ? -2.648 12.918 -3.295 1.00 98.19 95 PHE A O 1
ATOM 734 N N . LEU A 1 96 ? -4.273 12.880 -4.869 1.00 96.25 96 LEU A N 1
ATOM 735 C CA . LEU A 1 96 ? -3.395 12.914 -6.035 1.00 96.25 96 LEU A CA 1
ATOM 736 C C . LEU A 1 96 ? -3.047 14.363 -6.406 1.00 96.25 96 LEU A C 1
ATOM 738 O O . LEU A 1 96 ? -3.785 15.293 -6.074 1.00 96.25 96 LEU A O 1
ATOM 742 N N . GLU A 1 97 ? -1.940 14.557 -7.125 1.00 92.81 97 GLU A N 1
ATOM 743 C CA . GLU A 1 97 ? -1.496 15.886 -7.575 1.00 92.81 97 GLU A CA 1
ATOM 744 C C . GLU A 1 97 ? -2.491 16.574 -8.511 1.00 92.81 97 GLU A C 1
ATOM 746 O O . GLU A 1 97 ? -2.636 17.795 -8.481 1.00 92.81 97 GLU A O 1
ATOM 751 N N . ASP A 1 98 ? -3.229 15.790 -9.302 1.00 92.94 98 ASP A N 1
ATOM 752 C CA . ASP A 1 98 ? -4.275 16.285 -10.201 1.00 92.94 98 ASP A CA 1
ATOM 753 C C . ASP A 1 98 ? -5.547 16.753 -9.463 1.00 92.94 98 ASP A C 1
ATOM 755 O O . ASP A 1 98 ? -6.537 17.132 -10.091 1.00 92.94 98 ASP A O 1
ATOM 759 N N . GLY A 1 99 ? -5.531 16.731 -8.126 1.00 94.31 99 GLY A N 1
ATOM 760 C CA . GLY A 1 99 ? -6.628 17.148 -7.263 1.00 94.31 99 GLY A CA 1
ATOM 761 C C . GLY A 1 99 ? -7.682 16.068 -7.027 1.00 94.31 99 GLY A C 1
ATOM 762 O O . GLY A 1 99 ? -8.626 16.314 -6.271 1.00 94.31 99 GLY A O 1
ATOM 763 N N . LYS A 1 100 ? -7.552 14.874 -7.623 1.00 97.00 100 LYS A N 1
ATOM 764 C CA . LYS A 1 100 ? -8.459 13.761 -7.325 1.00 97.00 100 LYS A CA 1
ATOM 765 C C . LYS A 1 100 ? -8.249 13.246 -5.909 1.00 97.00 100 LYS A C 1
ATOM 767 O O . LYS A 1 100 ? -7.143 13.212 -5.367 1.00 97.00 100 LYS A O 1
ATOM 772 N N . VAL A 1 101 ? -9.355 12.804 -5.322 1.00 98.12 101 VAL A N 1
ATOM 773 C CA . VAL A 1 101 ? -9.429 12.379 -3.929 1.00 98.12 101 VAL A CA 1
ATOM 774 C C . VAL A 1 101 ? -10.118 11.027 -3.863 1.00 98.12 101 VAL A C 1
ATOM 776 O O . VAL A 1 101 ? -11.249 10.880 -4.323 1.00 98.12 101 VAL A O 1
ATOM 779 N N . HIS A 1 102 ? -9.441 10.052 -3.264 1.00 98.44 102 HIS A N 1
ATOM 780 C CA . HIS A 1 102 ? -9.913 8.674 -3.192 1.00 98.44 102 HIS A CA 1
ATOM 781 C C . HIS A 1 102 ? -9.922 8.188 -1.740 1.00 98.44 102 HIS A C 1
ATOM 783 O O . HIS A 1 102 ? -8.857 7.966 -1.153 1.00 98.44 102 HIS A O 1
ATOM 789 N N . PRO A 1 103 ? -11.106 8.026 -1.126 1.00 98.69 103 PRO A N 1
ATOM 790 C CA . PRO A 1 103 ? -11.235 7.362 0.163 1.00 98.69 103 PRO A CA 1
ATOM 791 C C . PRO A 1 103 ? -10.784 5.902 0.084 1.00 98.69 103 PRO A C 1
ATOM 793 O O . PRO A 1 103 ? -10.837 5.274 -0.973 1.00 98.69 103 PRO A O 1
ATOM 796 N N . PHE A 1 104 ? -10.390 5.327 1.214 1.00 98.69 104 PHE A N 1
ATOM 797 C CA . PHE A 1 104 ? -10.145 3.892 1.310 1.00 98.69 104 PHE A CA 1
ATOM 798 C C . PHE A 1 104 ? -10.549 3.322 2.667 1.00 98.69 104 PHE A C 1
ATOM 800 O O . PHE A 1 104 ? -10.561 4.002 3.701 1.00 98.69 104 PHE A O 1
ATOM 807 N N . LYS A 1 105 ? -10.810 2.014 2.656 1.00 98.31 105 LYS A N 1
ATOM 808 C CA . LYS A 1 105 ? -10.956 1.171 3.846 1.00 98.31 105 LYS A CA 1
ATOM 809 C C . LYS A 1 105 ? -10.118 -0.086 3.657 1.00 98.31 105 LYS A C 1
ATOM 811 O O . LYS A 1 105 ? -10.346 -0.840 2.716 1.00 98.31 105 LYS A O 1
ATOM 816 N N . ALA A 1 106 ? -9.171 -0.310 4.560 1.00 98.44 106 ALA A N 1
ATOM 817 C CA . ALA A 1 106 ? -8.303 -1.477 4.582 1.00 98.44 106 ALA A CA 1
ATOM 818 C C . ALA A 1 106 ? -8.567 -2.300 5.847 1.00 98.44 106 ALA A C 1
ATOM 820 O O . ALA A 1 106 ? -8.309 -1.853 6.967 1.00 98.44 106 ALA A O 1
ATOM 821 N N . LEU A 1 107 ? -9.112 -3.502 5.674 1.00 97.94 107 LEU A N 1
ATOM 822 C CA . LEU A 1 107 ? -9.444 -4.401 6.776 1.00 97.94 107 LEU A CA 1
ATOM 823 C C . LEU A 1 107 ? -8.216 -5.190 7.206 1.00 97.94 107 LEU A C 1
ATOM 825 O O . LEU A 1 107 ? -7.379 -5.560 6.375 1.00 97.94 107 LEU A O 1
ATOM 829 N N . ARG A 1 108 ? -8.138 -5.494 8.506 1.00 95.75 108 ARG A N 1
ATOM 830 C CA . ARG A 1 108 ? -7.088 -6.364 9.032 1.00 95.75 108 ARG A CA 1
ATOM 831 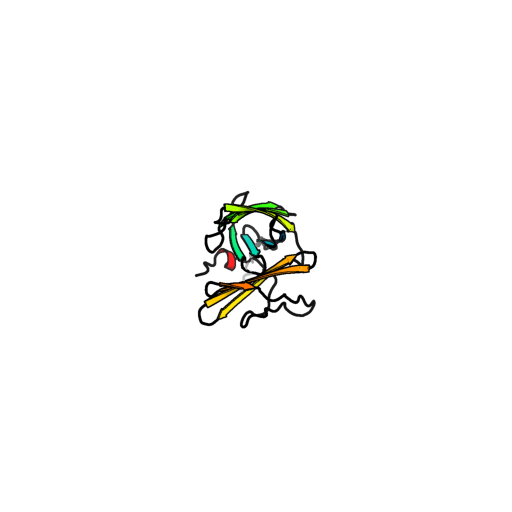C C . ARG A 1 108 ? -7.094 -7.682 8.264 1.00 95.75 108 ARG A C 1
ATOM 833 O O . ARG A 1 108 ? -8.124 -8.342 8.151 1.00 95.75 108 ARG A O 1
ATOM 840 N N . SER A 1 109 ? -5.938 -8.033 7.728 1.00 91.56 109 SER A N 1
ATOM 841 C CA . SER A 1 109 ? -5.730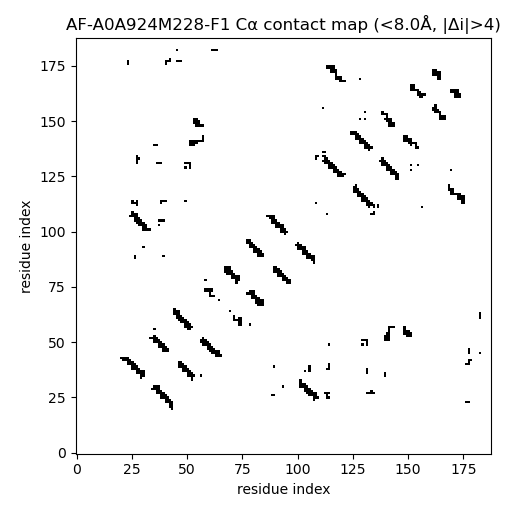 -9.167 6.840 1.00 91.56 109 SER A CA 1
ATOM 842 C C . SER A 1 109 ? -4.754 -10.148 7.475 1.00 91.56 109 SER A C 1
ATOM 844 O O . SER A 1 109 ? -3.879 -9.770 8.254 1.00 91.56 109 SER A O 1
ATOM 846 N N . ALA A 1 110 ? -4.929 -11.422 7.155 1.00 84.94 110 ALA A N 1
ATOM 847 C CA . ALA A 1 110 ? -4.016 -12.486 7.534 1.00 84.94 110 ALA A CA 1
ATOM 848 C C . ALA A 1 110 ? -3.531 -13.192 6.270 1.00 84.94 110 ALA A C 1
ATOM 850 O O . ALA A 1 110 ? -4.196 -13.131 5.234 1.00 84.94 110 ALA A O 1
ATOM 851 N N . SER A 1 111 ? -2.398 -13.887 6.387 1.00 78.25 111 SER A N 1
ATOM 852 C CA . SER A 1 111 ? -1.868 -14.719 5.308 1.00 78.25 111 SER A CA 1
ATOM 853 C C . SER A 1 111 ? -2.979 -15.613 4.724 1.00 78.25 111 SER A C 1
ATOM 855 O O . SER A 1 111 ? -3.729 -16.215 5.499 1.00 78.25 111 SER A O 1
ATOM 857 N N . PRO A 1 112 ? -3.119 -15.676 3.389 1.00 81.56 112 PRO A N 1
ATOM 858 C CA . PRO A 1 112 ? -2.145 -15.215 2.396 1.00 81.56 112 PRO A CA 1
ATOM 859 C C . PRO A 1 112 ? -2.354 -13.774 1.882 1.00 81.56 112 PRO A C 1
ATOM 861 O O . PRO A 1 112 ? -1.623 -13.330 0.996 1.00 81.56 112 PRO A O 1
ATOM 864 N N . ALA A 1 113 ? -3.322 -13.030 2.425 1.00 88.25 113 ALA A N 1
ATOM 865 C CA . ALA A 1 113 ? -3.518 -11.619 2.100 1.00 88.25 113 ALA A CA 1
ATOM 866 C C . ALA A 1 113 ? -2.452 -10.741 2.771 1.00 88.25 113 ALA A C 1
ATOM 868 O O . ALA A 1 113 ? -2.067 -10.974 3.921 1.00 88.25 113 ALA A O 1
ATOM 869 N N . GLY A 1 114 ? -2.004 -9.703 2.067 1.00 90.12 114 GLY A N 1
ATOM 870 C CA . GLY A 1 114 ? -1.008 -8.776 2.588 1.00 90.12 114 GLY A CA 1
ATOM 871 C C . GLY A 1 114 ? -0.220 -8.025 1.527 1.00 90.12 114 GLY A C 1
ATOM 872 O O . GLY A 1 114 ? -0.591 -7.993 0.354 1.00 90.12 114 GLY A O 1
ATOM 873 N N . LEU A 1 115 ? 0.865 -7.401 1.984 1.00 89.88 115 LEU A N 1
ATOM 874 C CA . LEU A 1 115 ? 1.853 -6.733 1.147 1.00 89.88 115 LEU A CA 1
ATOM 875 C C . LEU A 1 115 ? 3.047 -7.655 0.930 1.00 89.88 115 LEU A C 1
ATOM 877 O O . LEU A 1 115 ? 3.577 -8.231 1.879 1.00 89.88 115 LEU A O 1
ATOM 881 N N . PHE A 1 116 ? 3.509 -7.724 -0.306 1.00 86.94 116 PHE A N 1
ATOM 882 C CA . PHE A 1 116 ? 4.736 -8.406 -0.683 1.00 86.94 116 PHE A CA 1
ATOM 883 C C . PHE A 1 116 ? 5.621 -7.432 -1.439 1.00 86.94 116 PHE A C 1
ATOM 885 O O . PHE A 1 116 ? 5.125 -6.559 -2.156 1.00 86.94 116 PHE A O 1
ATOM 892 N N . ARG A 1 117 ? 6.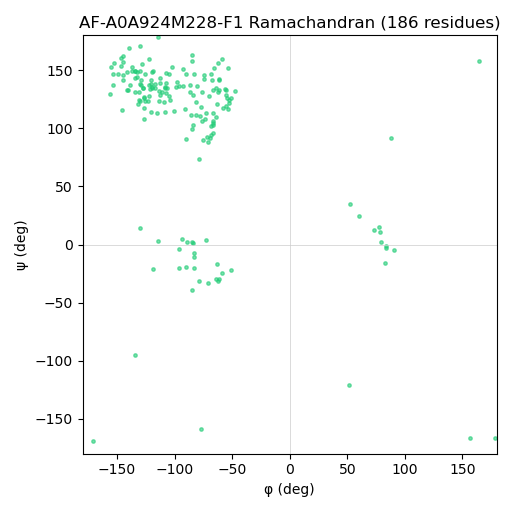931 -7.580 -1.275 1.00 84.81 117 ARG A N 1
ATOM 893 C CA . ARG A 1 117 ? 7.912 -6.655 -1.832 1.00 84.81 117 ARG A CA 1
ATOM 894 C C . ARG A 1 117 ? 9.128 -7.410 -2.331 1.00 84.81 117 ARG A C 1
ATOM 896 O O . ARG A 1 117 ? 9.505 -8.426 -1.754 1.00 84.81 117 ARG A O 1
ATOM 903 N N . SER A 1 118 ? 9.753 -6.872 -3.367 1.00 78.94 118 SER A N 1
ATOM 904 C CA . SER A 1 118 ? 11.090 -7.274 -3.793 1.00 78.94 118 SER A CA 1
ATOM 905 C C . SER A 1 118 ? 11.833 -6.080 -4.361 1.00 78.94 118 SER A C 1
ATOM 907 O O . SER A 1 118 ? 11.220 -5.112 -4.813 1.00 78.94 118 SER A O 1
ATOM 909 N N . GLU A 1 119 ? 13.152 -6.134 -4.284 1.00 81.69 119 GLU A N 1
ATOM 910 C CA . GLU A 1 119 ? 14.044 -5.093 -4.769 1.00 81.69 119 GLU A CA 1
ATOM 911 C C . GLU A 1 119 ? 15.174 -5.720 -5.561 1.00 81.69 119 GLU A C 1
ATOM 913 O O . GLU A 1 119 ? 15.608 -6.834 -5.266 1.00 81.69 119 GLU A O 1
ATOM 918 N N . THR A 1 120 ? 15.670 -4.991 -6.552 1.00 80.25 120 THR A N 1
ATOM 919 C CA . THR A 1 120 ? 16.871 -5.382 -7.280 1.00 80.25 120 THR A CA 1
ATOM 920 C C . THR A 1 120 ? 17.588 -4.161 -7.840 1.00 80.25 120 THR A C 1
ATOM 922 O O . THR A 1 120 ? 16.975 -3.113 -8.047 1.00 80.25 120 THR A O 1
ATOM 925 N N . LEU A 1 121 ? 18.887 -4.301 -8.084 1.00 82.19 121 LEU A N 1
ATOM 926 C CA . LEU A 1 121 ? 19.703 -3.318 -8.788 1.00 82.19 121 LEU A CA 1
ATOM 927 C C . LEU A 1 121 ? 20.025 -3.896 -10.165 1.00 82.19 121 LEU A C 1
ATOM 929 O O . LEU A 1 121 ? 20.743 -4.890 -10.264 1.00 82.19 121 LEU A O 1
ATOM 933 N N . LEU A 1 122 ? 19.507 -3.270 -11.217 1.00 79.44 122 LEU A N 1
ATOM 934 C CA . LEU A 1 122 ? 19.726 -3.694 -12.597 1.00 79.44 122 LEU A CA 1
ATOM 935 C C . LEU A 1 122 ? 20.244 -2.502 -13.397 1.00 79.44 122 LEU A C 1
ATOM 937 O O . LEU A 1 122 ? 19.644 -1.431 -13.367 1.00 79.44 122 LEU A O 1
ATOM 941 N N . GLU A 1 123 ? 21.383 -2.680 -14.067 1.00 85.38 123 GLU A N 1
ATOM 942 C CA . GLU A 1 123 ? 22.015 -1.638 -14.896 1.00 85.38 123 GLU A CA 1
ATOM 943 C C . GLU A 1 123 ? 22.223 -0.296 -14.159 1.00 85.38 123 GLU A C 1
ATOM 945 O O . GLU A 1 123 ? 22.119 0.782 -14.735 1.00 85.38 123 GLU A O 1
ATOM 950 N N . GLY A 1 124 ? 22.519 -0.352 -12.854 1.00 84.38 124 GLY A N 1
ATOM 951 C CA . GLY A 1 124 ? 22.748 0.836 -12.024 1.00 84.38 124 GLY A CA 1
ATOM 952 C C . GLY A 1 124 ? 21.478 1.557 -11.558 1.00 84.38 124 GLY A C 1
ATOM 953 O O . GLY A 1 124 ? 21.587 2.562 -10.859 1.00 84.38 124 GLY A O 1
ATOM 954 N N . ALA A 1 125 ? 20.289 1.046 -11.886 1.00 84.88 125 ALA A N 1
ATOM 955 C CA . ALA A 1 125 ? 19.012 1.571 -11.417 1.00 84.88 125 ALA A CA 1
ATOM 956 C C . ALA A 1 125 ? 18.381 0.655 -10.357 1.00 84.88 125 ALA A C 1
ATOM 958 O O . ALA A 1 125 ? 18.325 -0.567 -10.518 1.00 84.88 125 ALA A O 1
ATOM 959 N N . ASN A 1 126 ? 17.880 1.259 -9.278 1.00 85.06 126 ASN A N 1
ATOM 960 C CA . ASN A 1 126 ? 17.109 0.555 -8.258 1.00 85.06 126 ASN A CA 1
ATOM 961 C C . ASN A 1 126 ? 15.692 0.286 -8.771 1.00 85.06 126 ASN A C 1
ATOM 963 O O . ASN A 1 126 ? 15.005 1.196 -9.241 1.00 85.06 126 ASN A O 1
ATOM 967 N N . TYR A 1 127 ? 15.249 -0.957 -8.627 1.00 84.44 127 TYR A N 1
ATOM 968 C CA . TYR A 1 127 ? 13.889 -1.386 -8.908 1.00 84.44 127 TYR A CA 1
ATOM 969 C C . TYR A 1 127 ? 13.234 -1.882 -7.630 1.00 84.44 127 TYR A C 1
ATOM 971 O O . TYR A 1 127 ? 13.817 -2.672 -6.888 1.00 84.44 127 TYR A O 1
ATOM 979 N N . ILE A 1 128 ? 12.000 -1.447 -7.399 1.00 86.56 128 ILE A N 1
ATOM 980 C CA . ILE A 1 128 ? 11.182 -1.852 -6.259 1.00 86.56 128 ILE A CA 1
ATOM 981 C C . ILE A 1 128 ? 9.846 -2.358 -6.795 1.00 86.56 128 ILE A C 1
ATOM 983 O O . ILE A 1 128 ? 9.081 -1.612 -7.407 1.00 86.56 128 ILE A O 1
ATOM 987 N N . GLY A 1 129 ? 9.564 -3.633 -6.550 1.00 85.38 129 GLY A N 1
ATOM 988 C CA . GLY A 1 129 ? 8.276 -4.264 -6.811 1.00 85.38 129 GLY A CA 1
ATOM 989 C C . GLY A 1 129 ? 7.428 -4.334 -5.547 1.00 85.38 129 GLY A C 1
ATOM 990 O O . GLY A 1 129 ? 7.940 -4.643 -4.468 1.00 85.38 129 GLY A O 1
ATOM 991 N N . GLY A 1 130 ? 6.130 -4.081 -5.682 1.00 90.00 130 GLY A N 1
ATOM 992 C CA . GLY A 1 130 ? 5.142 -4.275 -4.625 1.00 90.00 130 GLY A CA 1
ATOM 993 C C . GLY A 1 130 ? 3.915 -5.013 -5.141 1.00 90.00 130 GLY A C 1
ATOM 994 O O . GLY A 1 130 ? 3.499 -4.801 -6.276 1.00 90.00 130 GLY A O 1
ATOM 995 N N . TRP A 1 131 ? 3.325 -5.863 -4.302 1.00 91.62 131 TRP A N 1
ATOM 996 C CA . TRP A 1 131 ? 2.070 -6.558 -4.585 1.00 91.62 131 TRP A CA 1
ATOM 997 C C . TRP A 1 131 ? 1.145 -6.486 -3.377 1.00 91.62 131 TRP A C 1
ATOM 999 O O . TRP A 1 131 ? 1.549 -6.816 -2.261 1.00 91.62 131 TRP A O 1
ATOM 1009 N N . VAL A 1 132 ? -0.107 -6.104 -3.612 1.00 94.06 132 VAL A N 1
ATOM 1010 C CA . VAL A 1 132 ? -1.188 -6.173 -2.628 1.00 94.06 132 VAL A CA 1
ATOM 1011 C C . VAL A 1 132 ? -2.079 -7.355 -2.972 1.00 94.06 132 VAL A C 1
ATOM 1013 O O . VAL A 1 132 ? -2.612 -7.420 -4.080 1.00 94.06 132 VAL A O 1
ATOM 1016 N N . VAL A 1 133 ? -2.266 -8.259 -2.012 1.00 92.31 133 VAL A N 1
ATOM 1017 C CA . VAL A 1 133 ? -3.179 -9.404 -2.115 1.00 92.31 133 VAL A CA 1
ATOM 1018 C C . VAL A 1 133 ? -4.322 -9.219 -1.126 1.00 92.31 133 VAL A C 1
ATOM 1020 O O . VAL A 1 133 ? -4.087 -9.057 0.072 1.00 92.31 133 VAL A O 1
ATOM 1023 N N . LEU A 1 134 ? -5.555 -9.240 -1.626 1.00 95.25 134 LEU A N 1
ATOM 1024 C CA . LEU A 1 134 ? -6.772 -9.118 -0.827 1.00 95.25 134 LEU A CA 1
ATOM 1025 C C . LEU A 1 134 ? -7.212 -10.475 -0.247 1.00 95.25 134 LEU A C 1
ATOM 1027 O O . LEU A 1 134 ? -6.814 -11.522 -0.758 1.00 95.25 134 LEU A O 1
ATOM 1031 N N . PRO A 1 135 ? -8.096 -10.500 0.773 1.00 92.25 135 PRO A N 1
ATOM 1032 C CA . PRO A 1 135 ? -8.582 -11.748 1.373 1.00 92.25 135 PRO A CA 1
ATOM 1033 C C . PRO A 1 135 ? -9.292 -12.700 0.403 1.00 92.25 135 PRO A C 1
ATOM 1035 O O . PRO A 1 135 ? -9.338 -13.899 0.653 1.00 92.25 135 PRO A O 1
ATOM 1038 N N . ASN A 1 136 ? -9.845 -12.182 -0.697 1.00 91.81 136 ASN A N 1
ATOM 1039 C CA . ASN A 1 136 ? -10.478 -12.995 -1.737 1.00 91.81 136 ASN A CA 1
ATOM 1040 C C . ASN A 1 136 ? -9.483 -13.540 -2.784 1.00 91.81 136 ASN A C 1
ATOM 1042 O O . ASN A 1 136 ? -9.912 -14.185 -3.736 1.00 91.81 136 ASN A O 1
ATOM 1046 N N . GLY A 1 137 ? -8.182 -13.269 -2.633 1.00 89.94 137 GLY A N 1
ATOM 1047 C CA . GLY A 1 137 ? -7.127 -13.700 -3.551 1.00 89.94 137 GLY A CA 1
ATOM 1048 C C . GLY A 1 137 ? -6.922 -12.795 -4.769 1.00 89.94 137 GLY A C 1
ATOM 1049 O O . GLY A 1 137 ? -5.995 -13.035 -5.542 1.00 89.94 137 GLY A O 1
ATOM 1050 N N . GLU A 1 138 ? -7.730 -11.743 -4.957 1.00 93.56 138 GLU A N 1
ATOM 1051 C CA . GLU A 1 138 ? -7.405 -10.720 -5.953 1.00 93.56 138 GLU A CA 1
ATOM 1052 C C . GLU A 1 138 ? -6.080 -10.050 -5.598 1.00 93.56 138 GLU A C 1
ATOM 1054 O O . GLU A 1 138 ? -5.810 -9.740 -4.435 1.00 93.56 138 GLU A O 1
ATOM 1059 N N . GLN A 1 139 ? -5.287 -9.756 -6.624 1.00 92.81 139 GLN A N 1
ATOM 1060 C CA . GLN A 1 139 ? -4.007 -9.089 -6.455 1.00 92.81 139 GLN A CA 1
ATOM 1061 C C . GLN A 1 139 ? -3.772 -7.998 -7.493 1.00 92.81 139 GLN A C 1
ATOM 1063 O O . GLN A 1 139 ? -4.280 -8.057 -8.620 1.00 92.81 139 GLN A O 1
ATOM 1068 N N . ARG A 1 140 ? -2.966 -7.018 -7.099 1.00 94.56 140 ARG A N 1
ATOM 1069 C CA . ARG A 1 140 ? -2.360 -6.003 -7.964 1.00 94.56 140 ARG A CA 1
ATOM 1070 C C . ARG A 1 140 ? -0.901 -5.872 -7.580 1.00 94.56 140 ARG A C 1
ATOM 1072 O O . ARG A 1 140 ? -0.574 -5.982 -6.401 1.00 94.56 140 ARG A O 1
ATOM 1079 N N . GLY A 1 141 ? -0.040 -5.651 -8.560 1.00 91.12 141 GLY A N 1
ATOM 1080 C CA . GLY A 1 141 ? 1.352 -5.351 -8.288 1.00 91.12 141 GLY A CA 1
ATOM 1081 C C . GLY A 1 141 ? 1.981 -4.541 -9.399 1.00 91.12 141 GLY A C 1
ATOM 1082 O O . GLY A 1 141 ? 1.649 -4.721 -10.570 1.00 91.12 141 GLY A O 1
ATOM 1083 N N . SER A 1 142 ? 2.902 -3.673 -9.010 1.00 90.81 142 SER A N 1
ATOM 1084 C CA . SER A 1 142 ? 3.629 -2.798 -9.920 1.00 90.81 142 SER A CA 1
ATOM 1085 C C . SER A 1 142 ? 5.106 -2.775 -9.543 1.00 90.81 142 SER A C 1
ATOM 1087 O O . SER A 1 142 ? 5.473 -2.913 -8.373 1.00 90.81 142 SER A O 1
ATOM 1089 N N . ILE A 1 143 ? 5.956 -2.585 -10.545 1.00 88.50 143 ILE A N 1
ATOM 1090 C CA . ILE A 1 143 ? 7.400 -2.406 -10.394 1.00 88.50 143 ILE A CA 1
ATOM 1091 C C . ILE A 1 143 ? 7.723 -0.968 -10.767 1.00 88.50 143 ILE A C 1
ATOM 1093 O O . ILE A 1 143 ? 7.299 -0.504 -11.823 1.00 88.50 143 ILE A O 1
ATOM 1097 N N . MET A 1 144 ? 8.481 -0.279 -9.920 1.00 87.62 144 MET A N 1
ATOM 1098 C CA . MET A 1 144 ? 8.992 1.058 -10.215 1.00 87.62 144 MET A CA 1
ATOM 1099 C C . MET A 1 144 ? 10.517 1.013 -10.263 1.00 87.62 144 MET A C 1
ATOM 1101 O O . MET A 1 144 ? 11.140 0.377 -9.415 1.00 87.62 144 MET A O 1
ATOM 1105 N N . GLY A 1 145 ? 11.108 1.694 -11.237 1.00 86.44 145 GLY A N 1
ATOM 1106 C CA . GLY A 1 145 ? 12.555 1.805 -11.406 1.00 86.44 145 GLY A CA 1
ATOM 1107 C C . GLY A 1 145 ? 12.903 2.311 -12.801 1.00 86.44 145 GLY A C 1
ATOM 1108 O O . GLY A 1 145 ? 12.075 2.256 -13.711 1.00 86.44 145 GLY A O 1
ATOM 1109 N N . GLY A 1 146 ? 14.100 2.880 -12.964 1.00 81.69 146 GLY A N 1
ATOM 1110 C CA . GLY A 1 146 ? 14.515 3.482 -14.240 1.00 81.69 146 GLY A CA 1
ATOM 1111 C C . GLY A 1 146 ? 13.610 4.631 -14.718 1.00 81.69 146 GLY A C 1
ATOM 1112 O O . GLY A 1 146 ? 13.517 4.874 -15.917 1.00 81.69 146 GLY A O 1
ATOM 1113 N N . GLY A 1 147 ? 12.906 5.303 -13.797 1.00 82.00 147 GLY A N 1
ATOM 1114 C CA . GLY A 1 147 ? 11.973 6.396 -14.103 1.00 82.00 147 GLY A CA 1
ATOM 1115 C C . GLY A 1 147 ? 10.601 5.959 -14.629 1.00 82.00 147 GLY A C 1
ATOM 1116 O O . GLY A 1 147 ? 9.847 6.803 -15.104 1.00 82.00 147 GLY A O 1
ATOM 1117 N N . LEU A 1 148 ? 10.265 4.666 -14.569 1.00 85.25 148 LEU A N 1
ATOM 1118 C CA . LEU A 1 148 ? 9.005 4.124 -15.083 1.00 85.25 148 LEU A CA 1
ATOM 1119 C C . LEU A 1 148 ? 8.281 3.272 -14.036 1.00 85.25 148 LEU A C 1
ATOM 1121 O O . LEU A 1 148 ? 8.909 2.667 -13.164 1.00 85.25 148 LEU A O 1
ATOM 1125 N N . ILE A 1 149 ? 6.958 3.173 -14.190 1.00 84.06 149 ILE A N 1
ATOM 1126 C CA . ILE A 1 149 ? 6.104 2.195 -13.507 1.00 84.06 149 ILE A CA 1
ATOM 1127 C C . ILE A 1 149 ? 5.656 1.161 -14.539 1.00 84.06 149 ILE A C 1
ATOM 1129 O O . ILE A 1 149 ? 5.298 1.508 -15.665 1.00 84.06 149 ILE A O 1
ATOM 1133 N N . ARG A 1 150 ? 5.723 -0.120 -14.175 1.00 84.19 150 ARG A N 1
ATOM 1134 C CA . ARG A 1 150 ? 5.357 -1.238 -15.049 1.00 84.19 150 ARG A CA 1
ATOM 1135 C C . ARG A 1 150 ? 4.455 -2.221 -14.303 1.00 84.19 150 ARG A C 1
ATOM 1137 O O . ARG A 1 150 ? 4.666 -2.425 -13.102 1.00 84.19 150 ARG A O 1
ATOM 1144 N N . PRO A 1 151 ? 3.527 -2.897 -15.003 1.00 81.56 151 PRO A N 1
ATOM 1145 C CA . PRO A 1 151 ? 2.779 -4.004 -14.428 1.00 81.56 151 PRO A CA 1
ATOM 1146 C C . PRO A 1 151 ? 3.730 -5.068 -13.892 1.00 81.56 151 PRO A C 1
ATOM 1148 O O . PRO A 1 151 ? 4.663 -5.492 -14.584 1.00 81.56 151 PRO A O 1
ATOM 1151 N N . ALA A 1 152 ? 3.479 -5.531 -12.675 1.00 73.62 152 ALA A N 1
ATOM 1152 C CA . ALA A 1 152 ? 4.125 -6.725 -12.176 1.00 73.62 152 ALA A CA 1
ATOM 1153 C C . ALA A 1 152 ? 3.316 -7.952 -12.607 1.00 73.62 152 ALA A C 1
ATOM 1155 O O . ALA A 1 152 ? 2.085 -7.963 -12.522 1.00 73.62 152 ALA A O 1
ATOM 1156 N N . GLY A 1 153 ? 4.003 -9.007 -13.051 1.00 68.06 153 GLY A N 1
ATOM 1157 C CA . GLY A 1 153 ? 3.355 -10.284 -13.332 1.00 68.06 153 GLY A CA 1
ATOM 1158 C C . GLY A 1 153 ? 2.545 -10.779 -12.131 1.00 68.06 153 GLY A C 1
ATOM 1159 O O . GLY A 1 153 ? 2.859 -10.474 -10.973 1.00 68.06 153 GLY A O 1
ATOM 1160 N N . ALA A 1 154 ? 1.491 -11.549 -12.414 1.00 67.44 154 ALA A N 1
ATOM 1161 C CA . ALA A 1 154 ? 0.689 -12.176 -11.377 1.00 67.44 154 ALA A CA 1
ATOM 1162 C C . ALA A 1 154 ? 1.594 -13.016 -10.471 1.00 67.44 154 ALA A C 1
ATOM 1164 O O . ALA A 1 154 ? 2.223 -13.979 -10.914 1.00 67.44 154 ALA A O 1
ATOM 1165 N N . MET A 1 155 ? 1.623 -12.664 -9.191 1.00 68.38 155 MET A N 1
ATOM 1166 C CA . MET A 1 155 ? 2.261 -13.482 -8.184 1.00 68.38 155 MET A CA 1
ATOM 1167 C C . MET A 1 155 ? 1.530 -14.826 -8.113 1.00 68.38 155 MET A C 1
ATOM 1169 O O . MET A 1 155 ? 0.325 -14.880 -7.860 1.00 68.38 155 MET A O 1
ATOM 1173 N N . ARG A 1 156 ? 2.245 -15.927 -8.346 1.00 62.00 156 ARG A N 1
ATOM 1174 C CA . ARG A 1 156 ? 1.728 -17.260 -8.030 1.00 62.00 156 ARG A CA 1
ATOM 1175 C C . ARG A 1 156 ? 1.995 -17.534 -6.559 1.00 62.00 156 ARG A C 1
ATOM 1177 O O . ARG A 1 156 ? 3.120 -17.840 -6.185 1.00 62.00 156 ARG A O 1
ATOM 1184 N N . GLN A 1 157 ? 0.963 -17.426 -5.730 1.00 57.44 157 GLN A N 1
ATOM 1185 C CA . GLN A 1 157 ? 1.019 -17.940 -4.366 1.00 57.44 157 GLN A CA 1
ATOM 1186 C C . GLN A 1 157 ? 0.895 -19.464 -4.413 1.00 57.44 157 GLN A C 1
ATOM 1188 O O . GLN A 1 157 ? -0.196 -20.027 -4.402 1.00 57.44 157 GLN A O 1
ATOM 1193 N N . THR A 1 158 ? 2.019 -20.156 -4.524 1.00 47.72 158 THR A N 1
ATOM 1194 C CA . THR A 1 158 ? 2.062 -21.598 -4.284 1.00 47.72 158 THR A CA 1
ATOM 1195 C C . THR A 1 158 ? 2.211 -21.837 -2.788 1.00 47.72 158 THR A C 1
ATOM 1197 O O . THR A 1 158 ? 3.131 -21.306 -2.180 1.00 47.72 158 THR A O 1
ATOM 1200 N N . LEU A 1 159 ? 1.352 -22.677 -2.195 1.00 42.91 159 LEU A N 1
ATOM 1201 C CA . LEU A 1 159 ? 1.417 -23.053 -0.768 1.00 42.91 159 LEU A CA 1
ATOM 1202 C C . LEU A 1 159 ? 2.814 -23.540 -0.323 1.00 42.91 159 LEU A C 1
ATOM 1204 O O . LEU A 1 159 ? 3.125 -23.463 0.859 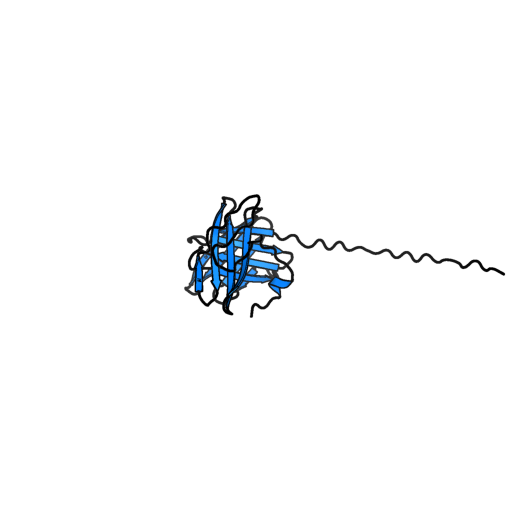1.00 42.91 159 LEU A O 1
ATOM 1208 N N . ASN A 1 160 ? 3.649 -23.993 -1.269 1.00 36.44 160 ASN A N 1
ATOM 1209 C CA . ASN A 1 160 ? 4.976 -24.569 -1.036 1.00 36.44 160 ASN A CA 1
ATOM 1210 C C . ASN A 1 160 ? 6.094 -23.958 -1.906 1.00 36.44 160 ASN A C 1
ATOM 1212 O O . ASN A 1 160 ? 7.156 -24.565 -2.028 1.00 36.44 160 ASN A O 1
ATOM 1216 N N . ALA A 1 161 ? 5.871 -22.818 -2.564 1.00 38.00 161 ALA A N 1
ATOM 1217 C CA . ALA A 1 161 ? 6.933 -22.162 -3.327 1.00 38.00 161 ALA A CA 1
ATOM 1218 C C . ALA A 1 161 ? 6.807 -20.640 -3.247 1.00 38.00 161 ALA A C 1
ATOM 1220 O O . ALA A 1 161 ? 5.684 -20.125 -3.177 1.00 38.00 161 ALA A O 1
ATOM 1221 N N . PRO A 1 162 ? 7.942 -19.927 -3.247 1.00 42.78 162 PRO A N 1
ATOM 1222 C CA . PRO A 1 162 ? 7.925 -18.490 -3.160 1.00 42.78 162 PRO A CA 1
ATOM 1223 C C . PRO A 1 162 ? 7.197 -17.875 -4.334 1.00 42.78 162 PRO A C 1
ATOM 1225 O O . PRO A 1 162 ? 7.306 -18.298 -5.485 1.00 42.78 162 PRO A O 1
ATOM 1228 N N . ALA A 1 163 ? 6.481 -16.819 -4.010 1.00 51.06 163 ALA A N 1
ATOM 1229 C CA . ALA A 1 163 ? 5.984 -15.881 -4.976 1.00 51.06 163 ALA A CA 1
ATOM 1230 C C . ALA A 1 163 ? 7.164 -15.348 -5.817 1.00 51.06 163 ALA A C 1
ATOM 1232 O O . ALA A 1 163 ? 8.184 -14.933 -5.269 1.00 51.06 163 ALA A O 1
ATOM 1233 N N . GLN A 1 164 ? 7.050 -15.408 -7.146 1.00 51.53 164 GLN A N 1
ATOM 1234 C CA . GLN A 1 164 ? 8.105 -15.005 -8.081 1.00 51.53 164 GLN A CA 1
ATOM 1235 C C . GLN A 1 164 ? 7.618 -13.874 -8.981 1.00 51.53 164 GLN A C 1
ATOM 1237 O O . GLN A 1 164 ? 6.501 -13.903 -9.502 1.00 51.53 164 GLN A O 1
ATOM 1242 N N . SER A 1 165 ? 8.481 -12.880 -9.158 1.00 57.09 165 SER A N 1
ATOM 1243 C CA . SER A 1 165 ? 8.332 -11.843 -10.172 1.00 57.09 165 SER A CA 1
ATOM 1244 C C . SER A 1 165 ? 8.652 -12.409 -11.562 1.00 57.09 165 SER A C 1
ATOM 1246 O O . SER A 1 165 ? 9.538 -13.245 -11.707 1.00 57.09 165 SER A O 1
ATOM 1248 N N . SER A 1 166 ? 7.966 -11.922 -12.601 1.00 57.78 166 SER A N 1
ATOM 1249 C CA . SER A 1 166 ? 8.331 -12.188 -14.003 1.00 57.78 166 SER A CA 1
ATOM 1250 C C . SER A 1 166 ? 9.422 -11.251 -14.540 1.00 57.78 166 SER A C 1
ATOM 1252 O O . SER A 1 166 ? 9.859 -11.414 -15.675 1.00 57.78 166 SER A O 1
ATOM 1254 N N . PHE A 1 167 ? 9.815 -10.235 -13.770 1.00 57.41 167 PHE A N 1
ATOM 1255 C CA . PHE A 1 167 ? 10.880 -9.296 -14.113 1.00 57.41 167 PHE A CA 1
ATOM 1256 C C . PHE A 1 167 ? 12.240 -9.841 -13.673 1.00 57.41 167 PHE A C 1
ATOM 1258 O O . PHE A 1 167 ? 12.395 -10.264 -12.524 1.00 57.41 167 PHE A O 1
ATOM 1265 N N . GLU A 1 168 ? 13.206 -9.803 -14.590 1.00 60.38 168 GLU A N 1
ATOM 1266 C CA . GLU A 1 168 ? 14.571 -10.282 -14.379 1.00 60.38 168 GLU A CA 1
ATOM 1267 C C . GLU A 1 168 ? 15.230 -9.588 -13.177 1.00 60.38 168 GLU A C 1
ATOM 1269 O O . GLU A 1 168 ? 15.127 -8.378 -12.994 1.00 60.38 168 GLU A O 1
ATOM 1274 N N . GLY A 1 169 ? 15.881 -10.371 -12.317 1.00 54.56 169 GLY A N 1
ATOM 1275 C CA . GLY A 1 169 ? 16.593 -9.860 -11.145 1.00 54.56 169 GLY A CA 1
ATOM 1276 C C . GLY A 1 169 ? 15.731 -9.589 -9.908 1.00 54.56 169 GLY A C 1
ATOM 1277 O O . GLY A 1 169 ? 16.297 -9.505 -8.819 1.00 54.56 169 GLY A O 1
ATOM 1278 N N . LEU A 1 170 ? 14.397 -9.507 -10.012 1.00 58.91 170 LEU A N 1
ATOM 1279 C CA . LEU A 1 170 ? 13.532 -9.521 -8.826 1.00 58.91 170 LEU A CA 1
ATOM 1280 C C . LEU A 1 170 ? 13.404 -10.964 -8.319 1.00 58.91 170 LEU A C 1
ATOM 1282 O O . LEU A 1 170 ? 12.810 -11.818 -8.976 1.00 58.91 170 LEU A O 1
ATOM 1286 N N . GLY A 1 171 ? 13.999 -11.224 -7.154 1.00 56.59 171 GLY A N 1
ATOM 1287 C CA . GLY A 1 171 ? 14.041 -12.545 -6.526 1.00 56.59 171 GLY A CA 1
ATOM 1288 C C . GLY A 1 171 ? 12.733 -12.964 -5.845 1.00 56.59 171 GLY A C 1
ATOM 1289 O O . GLY A 1 171 ? 11.651 -12.453 -6.135 1.00 56.59 171 GLY A O 1
ATOM 1290 N N . GLU A 1 172 ? 12.859 -13.907 -4.911 1.00 54.62 172 GLU A N 1
ATOM 1291 C CA . GLU A 1 172 ? 11.778 -14.422 -4.064 1.00 54.62 172 GLU A CA 1
ATOM 1292 C C . GLU A 1 172 ? 11.027 -13.296 -3.333 1.00 54.62 172 GLU A C 1
ATOM 1294 O O . GLU A 1 172 ? 11.615 -12.477 -2.625 1.00 54.62 172 GLU A O 1
ATOM 1299 N N . LEU A 1 173 ? 9.705 -13.250 -3.519 1.00 54.38 173 LEU A N 1
ATOM 1300 C CA . LEU A 1 173 ? 8.833 -12.285 -2.858 1.00 54.38 173 LEU A CA 1
ATOM 1301 C C . LEU A 1 173 ? 8.522 -12.799 -1.449 1.00 54.38 173 LEU A C 1
ATOM 1303 O O . LEU A 1 173 ? 7.799 -13.781 -1.274 1.00 54.38 173 LEU A O 1
ATOM 1307 N N . SER A 1 174 ? 9.045 -12.116 -0.437 1.00 52.44 174 SER A N 1
ATOM 1308 C CA . SER A 1 174 ? 8.722 -12.405 0.963 1.00 52.44 174 SER A CA 1
ATOM 1309 C C . SER A 1 174 ? 7.513 -11.578 1.420 1.00 52.44 174 SER A C 1
ATOM 1311 O O . SER A 1 174 ? 7.357 -10.434 0.969 1.00 52.44 174 SER A O 1
ATOM 1313 N N . PRO A 1 175 ? 6.653 -12.101 2.323 1.00 56.72 175 PRO A N 1
ATOM 1314 C CA . PRO A 1 175 ? 5.682 -11.275 3.030 1.00 56.72 175 PRO A CA 1
ATOM 1315 C C . PRO A 1 175 ? 6.404 -10.085 3.655 1.00 56.72 175 PRO A C 1
ATOM 1317 O O . PRO A 1 175 ? 7.399 -10.259 4.362 1.00 56.72 175 PRO A O 1
ATOM 1320 N N . PHE A 1 176 ? 5.936 -8.876 3.369 1.00 57.88 176 PHE A N 1
ATOM 1321 C CA . PHE A 1 176 ? 6.620 -7.687 3.839 1.00 57.88 176 PHE A CA 1
ATOM 1322 C C . PHE A 1 176 ? 6.401 -7.519 5.347 1.00 57.88 176 PHE A C 1
ATOM 1324 O O . PHE A 1 176 ? 5.286 -7.272 5.810 1.00 57.88 176 PHE A O 1
ATOM 1331 N N . GLY A 1 177 ? 7.482 -7.662 6.113 1.00 54.97 177 GLY A N 1
ATOM 1332 C CA . GLY A 1 177 ? 7.562 -7.245 7.508 1.00 54.97 177 GLY A CA 1
ATOM 1333 C C . GLY A 1 177 ? 8.117 -5.825 7.616 1.00 54.97 177 GLY A C 1
ATOM 1334 O O . GLY A 1 177 ? 8.897 -5.392 6.774 1.00 54.97 177 GLY A O 1
ATOM 1335 N N . VAL A 1 178 ? 7.724 -5.098 8.663 1.00 53.84 178 VAL A N 1
ATOM 1336 C CA . VAL A 1 178 ? 8.309 -3.788 8.988 1.00 53.84 178 VAL A CA 1
ATOM 1337 C C . VAL A 1 178 ? 9.309 -3.976 10.120 1.00 53.84 178 VAL A C 1
ATOM 1339 O O . VAL A 1 178 ? 8.909 -4.313 11.236 1.00 53.84 178 VAL A O 1
ATOM 1342 N N . ASP A 1 179 ? 10.589 -3.737 9.837 1.00 52.12 179 ASP A N 1
ATOM 1343 C CA . ASP A 1 179 ? 11.671 -3.715 10.824 1.00 52.12 179 ASP A CA 1
ATOM 1344 C C . ASP A 1 179 ? 12.296 -2.314 10.982 1.00 52.12 179 ASP A C 1
ATOM 1346 O O . ASP A 1 179 ? 11.861 -1.327 10.370 1.00 52.12 179 ASP A O 1
ATOM 1350 N N . GLU A 1 180 ? 13.283 -2.194 11.882 1.00 39.56 180 GLU A N 1
ATOM 1351 C CA . GLU A 1 180 ? 13.863 -0.896 12.218 1.00 39.56 180 GLU A CA 1
ATOM 1352 C C . GLU A 1 180 ? 14.589 -0.206 11.058 1.00 39.56 180 GLU A C 1
ATOM 1354 O O . GLU A 1 180 ? 14.618 1.031 11.009 1.00 39.56 180 GLU A O 1
ATOM 1359 N N . VAL A 1 181 ? 15.143 -1.000 10.143 1.00 51.62 181 VAL A N 1
ATOM 1360 C CA . VAL A 1 181 ? 16.004 -0.561 9.044 1.00 51.62 181 VAL A CA 1
ATOM 1361 C C . VAL A 1 181 ? 15.186 0.195 8.001 1.00 51.62 181 VAL A C 1
ATOM 1363 O O . VAL A 1 181 ? 15.661 1.171 7.429 1.00 51.62 181 VAL A O 1
ATOM 1366 N N . TRP A 1 182 ? 13.921 -0.177 7.804 1.00 54.91 182 TRP A N 1
ATOM 1367 C CA . TRP A 1 182 ? 13.139 0.336 6.679 1.00 54.91 182 TRP A CA 1
ATOM 1368 C C . TRP A 1 182 ? 12.563 1.748 6.855 1.00 54.91 182 TRP A C 1
ATOM 1370 O O . TRP A 1 182 ? 12.400 2.489 5.885 1.00 54.91 182 TRP A O 1
ATOM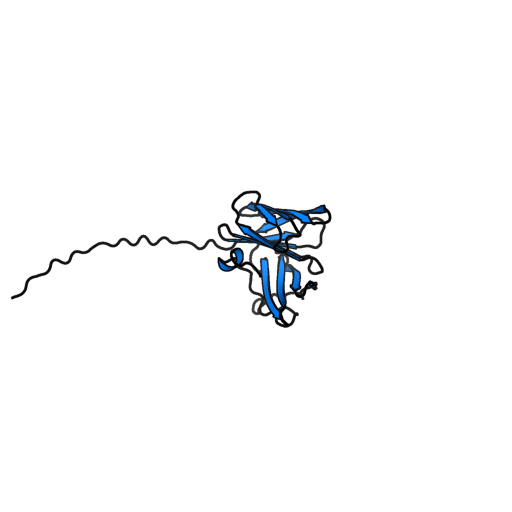 1380 N N . VAL A 1 183 ? 12.234 2.145 8.088 1.00 49.84 183 VAL A N 1
ATOM 1381 C CA . VAL A 1 183 ? 11.732 3.512 8.357 1.00 49.84 183 VAL A CA 1
ATOM 1382 C C . VAL A 1 183 ? 12.884 4.509 8.496 1.00 49.84 183 VAL A C 1
ATOM 1384 O O . VAL A 1 183 ? 12.675 5.710 8.354 1.00 49.84 183 VAL A O 1
ATOM 1387 N N . SER A 1 184 ? 14.098 4.029 8.781 1.00 42.91 184 SER A N 1
ATOM 1388 C CA . SER A 1 184 ? 15.299 4.862 8.908 1.00 42.91 184 SER A CA 1
ATOM 1389 C C . SER A 1 184 ? 16.132 4.918 7.626 1.00 42.91 184 SER A C 1
ATOM 1391 O O . SER A 1 184 ? 16.901 5.865 7.455 1.00 42.91 184 SER A O 1
ATOM 1393 N N . SER A 1 185 ? 15.970 3.958 6.708 1.00 48.44 185 SER A N 1
ATOM 1394 C CA . SER A 1 185 ? 16.631 3.993 5.410 1.00 48.44 185 SER A CA 1
ATOM 1395 C C . SER A 1 185 ? 16.086 5.160 4.589 1.00 48.44 185 SER A C 1
ATOM 1397 O O . SER A 1 185 ? 14.972 5.100 4.060 1.00 48.44 185 SER A O 1
ATOM 1399 N N . ARG A 1 186 ? 16.888 6.221 4.444 1.00 35.44 186 ARG A N 1
ATOM 1400 C CA . ARG A 1 186 ? 16.795 7.063 3.250 1.00 35.44 186 ARG A CA 1
ATOM 1401 C C . ARG A 1 186 ? 17.049 6.137 2.069 1.00 35.44 186 ARG A C 1
ATOM 1403 O O . ARG A 1 186 ? 18.124 5.547 1.992 1.00 35.44 186 ARG A O 1
ATOM 1410 N N . VAL A 1 187 ? 16.071 5.983 1.188 1.00 39.28 187 VAL A N 1
ATOM 1411 C CA . VAL A 1 187 ? 16.382 5.480 -0.147 1.00 39.28 187 VAL A CA 1
ATOM 1412 C C . VAL A 1 187 ? 17.004 6.671 -0.866 1.00 39.28 187 VAL A C 1
ATOM 1414 O O . VAL A 1 187 ? 16.328 7.674 -1.090 1.00 39.28 187 VAL A O 1
ATOM 1417 N N . LEU A 1 188 ? 18.324 6.597 -1.034 1.00 33.88 188 LEU A N 1
ATOM 1418 C CA . LEU A 1 188 ? 19.087 7.429 -1.960 1.00 33.88 188 LEU A CA 1
ATOM 1419 C C . LEU A 1 188 ? 18.712 7.065 -3.399 1.00 33.88 188 LEU A C 1
ATOM 1421 O O . LEU A 1 188 ? 18.470 5.859 -3.647 1.00 33.88 188 LEU A O 1
#

Solvent-accessible surface area (backbone atoms only — not comparable to full-atom values): 10667 Å² total; per-residue (Å²): 139,85,84,84,81,86,81,81,82,79,82,78,82,77,81,79,76,80,76,72,75,58,70,66,42,37,21,27,31,45,33,56,97,58,79,27,32,34,22,40,39,37,27,78,53,38,36,38,37,41,36,23,48,27,40,81,44,71,49,48,32,66,47,68,62,85,54,85,62,36,74,45,49,26,77,89,64,65,36,39,38,39,36,44,81,55,98,59,37,36,38,38,38,39,38,44,79,91,69,51,74,30,44,36,52,19,39,61,43,57,85,90,19,34,43,31,39,36,59,33,78,56,98,91,31,63,32,44,34,41,33,35,26,34,90,88,68,54,70,34,17,22,32,38,37,83,91,44,59,36,57,40,52,80,63,52,83,45,99,86,47,69,25,46,54,77,51,89,73,37,51,69,39,45,77,63,77,73,58,78,63,68,78,67,51,77,84,126

Radius of gyration: 21.73 Å; Cα contacts (8 Å, |Δi|>4): 435; chains: 1; bounding box: 60×42×74 Å

Secondary structure (DSSP, 8-state):
--PPP---------------PPPPEEEEEEETTSS-EEEEEEETTEEEEEEE-SSS-EEEEEEE--SSSEEEEBTTS--EEEEEE-SSEEEEEEE-TTS-EEEEEEEEE-TTSEEEEEEEEETTEEEEEEEEE-TTS-EEEEEEETTEEEEPPPP--BTTB-EE-SSTT--EEEE----HHHHH----

Mean predicted aligned error: 10.4 Å

Sequence (188 aa):
MRNPKLTVFLGFTALLAFFSAARAETYTGKLEGTDAFIAVITSADRVVIYTCDGQNFAQWFRARLVSSPLEVVSTDGEVKLTARISTRLVSGTLFLEDGKVHPFKALRSASPAGLFRSETLLEGANYIGGWVVLPNGEQRGSIMGGGLIRPAGAMRQTLNAPAQSSFEGLGELSPFGVDEVWVSSRVL

Nearest PDB structures (foldseek):
  9etd-assembly1_A  TM=4.283E-01  e=1.129E-01  Gallus gallus
  3bx8-assembly7_G  TM=4.638E-01  e=5.360E-01  unclassified
  6ybp-assembly1_I  TM=2.591E-01  e=3.926E-01  Methylorubrum extorquens AM1
  6cp9-assembly4_H  TM=3.856E-01  e=4.504E+00  Klebsiella pneumoniae 342
  6iei-assembly1_A-2  TM=2.135E-01  e=1.168E+00  Borreliella burgdorferi B31

Foldseek 3Di:
DDDDDDDDDDDDPPPPDPPPFFFKWKWKWAWPPALKIKMWIDTQQWIWIWIDNLAFDIFIWTDGPPDPQDWTATLVRFKIKTWDDDPFWIWTWIAGNVRDITTIIIGTDDPPFGKWWWWFQDPNKIKIKIKGADPVRDMHIWIDIPNGIGRWPDFDPDVPDFTDTPDPGGDGIDHDDDDPCVNPDDPD